Protein AF-A0AAU4SW19-F1 (afdb_monomer)

Structure (mmCIF, N/CA/C/O backbone):
data_AF-A0AAU4SW19-F1
#
_entry.id   AF-A0AAU4SW19-F1
#
loop_
_atom_site.group_PDB
_atom_site.id
_atom_site.type_symbol
_atom_site.label_atom_id
_atom_site.label_alt_id
_atom_site.label_comp_id
_atom_site.label_asym_id
_atom_site.label_entity_id
_atom_site.label_seq_id
_atom_site.pdbx_PDB_ins_code
_atom_site.Cartn_x
_atom_site.Cartn_y
_atom_site.Cartn_z
_atom_site.occupancy
_atom_site.B_iso_or_equiv
_atom_site.auth_seq_id
_atom_site.auth_comp_id
_atom_site.auth_asym_id
_atom_site.auth_atom_id
_atom_site.pdbx_PDB_model_num
ATOM 1 N N . MET A 1 1 ? -26.930 -18.891 24.351 1.00 38.56 1 MET A N 1
ATOM 2 C CA . MET A 1 1 ? -25.604 -18.237 24.392 1.00 38.56 1 MET A CA 1
ATOM 3 C C . MET A 1 1 ? -24.851 -18.688 23.148 1.00 38.56 1 MET A C 1
ATOM 5 O O . MET A 1 1 ? -24.303 -19.780 23.139 1.00 38.56 1 MET A O 1
ATOM 9 N N . SER A 1 2 ? -24.972 -17.951 22.044 1.00 46.50 2 SER A N 1
ATOM 10 C CA . SER A 1 2 ? -24.450 -18.401 20.748 1.00 46.50 2 SER A CA 1
ATOM 11 C C . SER A 1 2 ? -22.937 -18.195 20.702 1.00 46.50 2 SER A C 1
ATOM 13 O O . SER A 1 2 ? -22.468 -17.060 20.695 1.00 46.50 2 SER A O 1
ATOM 15 N N . LEU A 1 3 ? -22.179 -19.293 20.703 1.00 50.66 3 LEU A N 1
ATOM 16 C CA . LEU A 1 3 ? -20.736 -19.299 20.465 1.00 50.66 3 LEU A CA 1
ATOM 17 C C . LEU A 1 3 ? -20.490 -18.928 19.000 1.00 50.66 3 LEU A C 1
ATOM 19 O O . LEU A 1 3 ? -20.506 -19.781 18.117 1.00 50.66 3 LEU A O 1
ATOM 23 N N . HIS A 1 4 ? -20.323 -17.636 18.728 1.00 65.19 4 HIS A N 1
ATOM 24 C CA . HIS A 1 4 ? -19.807 -17.190 17.440 1.00 65.19 4 HIS A CA 1
ATOM 25 C C . HIS A 1 4 ? -18.334 -17.595 17.365 1.00 65.19 4 HIS A C 1
ATOM 27 O O . HIS A 1 4 ? -17.558 -17.275 18.269 1.00 65.19 4 HIS A O 1
ATOM 33 N N . ALA A 1 5 ? -17.959 -18.331 16.317 1.00 76.88 5 ALA A N 1
ATOM 34 C CA . ALA A 1 5 ? -16.559 -18.638 16.060 1.00 76.88 5 ALA A CA 1
ATOM 35 C C . ALA A 1 5 ? -15.754 -17.324 16.019 1.00 76.88 5 ALA A C 1
ATOM 37 O O . ALA A 1 5 ? -16.260 -16.323 15.499 1.00 76.88 5 ALA A O 1
ATOM 38 N N . PRO A 1 6 ? -14.530 -17.292 16.578 1.00 79.31 6 PRO A N 1
ATOM 39 C CA . PRO A 1 6 ? -13.717 -16.086 16.544 1.00 79.31 6 PRO A CA 1
ATOM 40 C C . PRO A 1 6 ? -13.501 -15.657 15.084 1.00 79.31 6 PRO A C 1
ATOM 42 O O . PRO A 1 6 ? -13.286 -16.519 14.225 1.00 79.31 6 PRO A O 1
ATOM 45 N N . PRO A 1 7 ? -13.566 -14.351 14.773 1.00 88.44 7 PRO A N 1
ATOM 46 C CA . PRO A 1 7 ? -13.407 -13.895 13.401 1.00 88.44 7 PRO A CA 1
ATOM 47 C C . PRO A 1 7 ? -12.010 -14.246 12.883 1.00 88.44 7 PRO A C 1
ATOM 49 O O . PRO A 1 7 ? -11.017 -14.138 13.602 1.00 88.44 7 PRO A O 1
ATOM 52 N N . GLY A 1 8 ? -11.921 -14.621 11.607 1.00 92.50 8 GLY A N 1
ATOM 53 C CA . GLY A 1 8 ? -10.629 -14.782 10.945 1.00 92.50 8 GLY A CA 1
ATOM 54 C C . GLY A 1 8 ? -9.857 -13.459 10.888 1.00 92.50 8 GLY A C 1
ATOM 55 O O . GLY A 1 8 ? -10.453 -12.382 10.798 1.00 92.50 8 GLY A O 1
ATOM 56 N N . VAL A 1 9 ? -8.523 -13.535 10.876 1.00 94.00 9 VAL A N 1
ATOM 57 C CA . VAL A 1 9 ? -7.626 -12.361 10.842 1.00 94.00 9 VAL A CA 1
ATOM 58 C C . VAL A 1 9 ? -7.972 -11.403 9.697 1.00 94.00 9 VAL A C 1
ATOM 60 O O . VAL A 1 9 ? -8.045 -10.195 9.909 1.00 94.00 9 VAL A O 1
ATOM 63 N N . GLY A 1 10 ? -8.294 -11.926 8.508 1.00 94.81 10 GLY A N 1
ATOM 64 C CA . GLY A 1 10 ? -8.704 -11.101 7.366 1.00 94.81 10 GLY A CA 1
ATOM 65 C C . GLY A 1 10 ? -9.978 -10.281 7.617 1.00 94.81 10 GLY A C 1
ATOM 66 O O . GLY A 1 10 ? -10.089 -9.156 7.136 1.00 94.81 10 GLY A O 1
ATOM 67 N N . THR A 1 11 ? -10.925 -10.790 8.411 1.00 96.75 11 THR A N 1
ATOM 68 C CA . THR A 1 11 ? -12.120 -10.029 8.817 1.00 96.75 11 THR A CA 1
ATOM 69 C C . THR A 1 11 ? -11.747 -8.883 9.751 1.00 96.75 11 THR A C 1
ATOM 71 O O . THR A 1 11 ? -12.241 -7.770 9.574 1.00 96.75 11 THR A O 1
ATOM 74 N N . VAL A 1 12 ? -10.834 -9.124 10.697 1.00 97.38 12 VAL A N 1
ATOM 75 C CA . VAL A 1 12 ? -10.318 -8.075 11.586 1.00 97.38 12 VAL A CA 1
ATOM 76 C C . VAL A 1 12 ? -9.581 -6.999 10.784 1.00 97.38 12 VAL A C 1
ATOM 78 O O . VAL A 1 12 ? -9.834 -5.816 10.988 1.00 97.38 12 VAL A O 1
ATOM 81 N N . TYR A 1 13 ? -8.730 -7.372 9.827 1.00 98.12 13 TYR A N 1
ATOM 82 C CA . TYR A 1 13 ? -8.001 -6.400 9.003 1.00 98.12 13 TYR A CA 1
ATOM 83 C C . TYR A 1 13 ? -8.934 -5.550 8.139 1.00 98.12 13 TYR A C 1
ATOM 85 O O . TYR A 1 13 ? -8.786 -4.331 8.113 1.00 98.12 13 TYR A O 1
ATOM 93 N N . ARG A 1 14 ? -9.967 -6.139 7.521 1.00 98.31 14 ARG A N 1
ATOM 94 C CA . ARG A 1 14 ? -10.989 -5.353 6.803 1.00 98.31 14 ARG A CA 1
ATOM 95 C C . ARG A 1 14 ? -11.725 -4.377 7.720 1.00 98.31 14 ARG A C 1
ATOM 97 O O . ARG A 1 14 ? -11.957 -3.236 7.330 1.00 98.31 14 ARG A O 1
ATOM 104 N N . ALA A 1 15 ? -12.057 -4.793 8.943 1.00 98.19 15 ALA A N 1
ATOM 105 C CA . ALA A 1 15 ? -12.673 -3.913 9.934 1.00 98.19 15 ALA A CA 1
ATOM 106 C C . ALA A 1 15 ? -11.757 -2.740 10.324 1.00 98.19 15 ALA A C 1
ATOM 108 O O . ALA A 1 15 ? -12.231 -1.608 10.449 1.00 98.19 15 ALA A O 1
ATOM 109 N N . VAL A 1 16 ? -10.451 -2.993 10.472 1.00 98.44 16 VAL A N 1
ATOM 110 C CA . VAL A 1 16 ? -9.436 -1.952 10.684 1.00 98.44 16 VAL A CA 1
ATOM 111 C C . VAL A 1 16 ? -9.440 -0.963 9.523 1.00 98.44 16 VAL A C 1
ATOM 113 O O . VAL A 1 16 ? -9.688 0.216 9.753 1.00 98.44 16 VAL A O 1
ATOM 116 N N . LEU A 1 17 ? -9.245 -1.427 8.287 1.00 98.56 17 LEU A N 1
ATOM 117 C CA . LEU A 1 17 ? -9.181 -0.572 7.093 1.00 98.56 17 LEU A CA 1
ATOM 118 C C . LEU A 1 17 ? -10.449 0.272 6.921 1.00 98.56 17 LEU A C 1
ATOM 120 O O . LEU A 1 17 ? -10.359 1.470 6.669 1.00 98.56 17 LEU A O 1
ATOM 124 N N . ALA A 1 18 ? -11.625 -0.320 7.142 1.00 98.44 18 ALA A N 1
ATOM 125 C CA . ALA A 1 18 ? -12.890 0.405 7.089 1.00 98.44 18 ALA A CA 1
ATOM 126 C C . ALA A 1 18 ? -12.990 1.481 8.188 1.00 98.44 18 ALA A C 1
ATOM 128 O O . ALA A 1 18 ? -13.511 2.565 7.950 1.00 98.44 18 ALA A O 1
ATOM 129 N N . THR A 1 19 ? -12.456 1.213 9.383 1.00 98.25 19 THR A N 1
ATOM 130 C CA . THR A 1 19 ? -12.417 2.205 10.470 1.00 98.25 19 THR A CA 1
ATOM 131 C C . THR A 1 19 ? -11.448 3.346 10.145 1.00 98.25 19 THR A C 1
ATOM 133 O O . THR A 1 19 ? -11.784 4.505 10.382 1.00 98.25 19 THR A O 1
ATOM 136 N N . LEU A 1 20 ? -10.276 3.037 9.575 1.00 98.19 20 LEU A N 1
ATOM 137 C CA . LEU A 1 20 ? -9.285 4.025 9.126 1.00 98.19 20 LEU A CA 1
ATOM 138 C C . LEU A 1 20 ? -9.837 4.914 8.004 1.00 98.19 20 LEU A C 1
ATOM 140 O O . LEU A 1 20 ? -9.588 6.114 8.003 1.00 98.19 20 LEU A O 1
ATOM 144 N N . ALA A 1 21 ? -10.604 4.342 7.073 1.00 97.88 21 ALA A N 1
ATOM 145 C CA . ALA A 1 21 ? -11.238 5.082 5.983 1.00 97.88 21 ALA A CA 1
ATOM 146 C C . ALA A 1 21 ? -12.260 6.123 6.480 1.00 97.88 21 ALA A C 1
ATOM 148 O O . ALA A 1 21 ? -12.479 7.144 5.833 1.00 97.88 21 ALA A O 1
ATOM 149 N N . GLU A 1 22 ? -12.875 5.887 7.638 1.00 97.31 22 GLU A N 1
ATOM 150 C CA . GLU A 1 22 ? -13.856 6.807 8.220 1.00 97.31 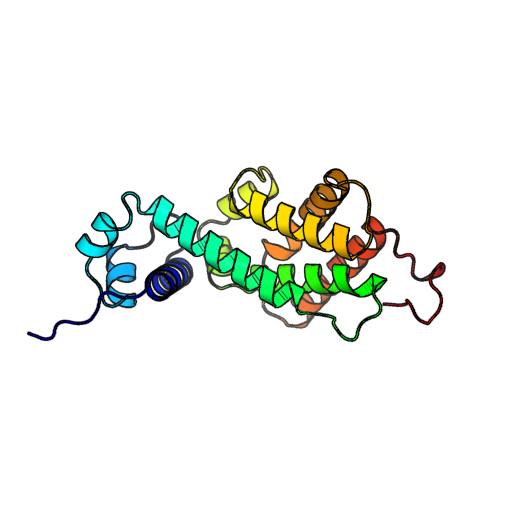22 GLU A CA 1
ATOM 151 C C . GLU A 1 22 ? -13.239 7.805 9.203 1.00 97.31 22 GLU A C 1
ATOM 153 O O . GLU A 1 22 ? -13.595 8.981 9.188 1.00 97.31 22 GLU A O 1
ATOM 158 N N . HIS A 1 23 ? -12.309 7.354 10.048 1.00 95.50 23 HIS A N 1
ATOM 159 C CA . HIS A 1 23 ? -11.807 8.129 11.191 1.00 95.50 23 HIS A CA 1
ATOM 160 C C . HIS A 1 23 ? -10.365 8.627 11.016 1.00 95.50 23 HIS A C 1
ATOM 162 O O . HIS A 1 23 ? -9.861 9.370 11.859 1.00 95.50 23 HIS A O 1
ATOM 168 N N . GLY A 1 24 ? -9.684 8.206 9.950 1.00 94.31 24 GLY A N 1
ATOM 169 C CA . GLY A 1 24 ? -8.264 8.457 9.742 1.00 94.31 24 GLY A CA 1
ATOM 170 C C . GLY A 1 24 ? -7.347 7.559 10.592 1.00 94.31 24 GLY A C 1
ATOM 171 O O . GLY A 1 24 ? -7.800 6.790 11.448 1.00 94.31 24 GLY A O 1
ATOM 172 N N . PRO A 1 25 ? -6.022 7.635 10.368 1.00 93.38 25 PRO A N 1
ATOM 173 C CA . PRO A 1 25 ? -5.082 6.640 10.887 1.00 93.38 25 PRO A CA 1
ATOM 174 C C . PRO A 1 25 ? -4.510 6.900 12.285 1.00 93.38 25 PRO A C 1
ATOM 176 O O . PRO A 1 25 ? -3.980 5.979 12.903 1.00 93.38 25 PRO A O 1
ATOM 179 N N . ARG A 1 26 ? -4.585 8.127 12.819 1.00 91.50 26 ARG A N 1
ATOM 180 C CA . ARG A 1 26 ? -3.857 8.481 14.055 1.00 91.50 26 ARG A CA 1
ATOM 181 C C . ARG A 1 26 ? -4.406 7.819 15.313 1.00 91.50 26 ARG A C 1
ATOM 183 O O . ARG A 1 26 ? -3.633 7.400 16.173 1.00 91.50 26 ARG A O 1
ATOM 190 N N . ARG A 1 27 ? -5.731 7.800 15.467 1.00 88.75 27 ARG A N 1
ATOM 191 C CA . ARG A 1 27 ? -6.417 7.275 16.660 1.00 88.75 27 ARG A CA 1
ATOM 192 C C . ARG A 1 27 ? -7.751 6.620 16.281 1.00 88.75 27 ARG A C 1
ATOM 194 O O . ARG A 1 27 ? -8.795 7.077 16.746 1.00 88.75 27 ARG A O 1
ATOM 201 N N . PRO A 1 28 ? -7.748 5.578 15.430 1.00 90.56 28 PRO A N 1
ATOM 202 C CA . PRO A 1 28 ? -8.982 4.901 15.065 1.00 90.56 28 PRO A CA 1
ATOM 203 C C . PRO A 1 28 ? -9.625 4.255 16.308 1.00 90.56 28 PRO A C 1
ATOM 205 O O . PRO A 1 28 ? -8.925 3.645 17.127 1.00 90.56 28 PRO A O 1
ATOM 208 N N . PRO A 1 29 ? -10.951 4.368 16.479 1.00 94.69 29 PRO A N 1
ATOM 209 C CA . PRO A 1 29 ? -11.632 3.824 17.646 1.00 94.69 29 PRO A CA 1
ATOM 210 C C . PRO A 1 29 ? -11.587 2.286 17.667 1.00 94.69 29 PRO A C 1
ATOM 212 O O . PRO A 1 29 ? -12.281 1.615 16.911 1.00 94.69 29 PRO A O 1
ATOM 215 N N .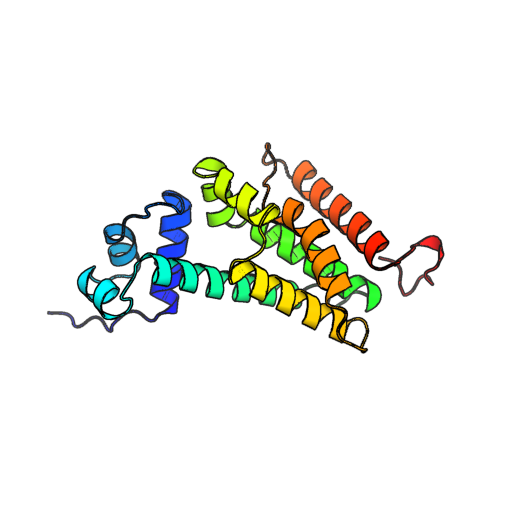 ILE A 1 30 ? -10.833 1.699 18.606 1.00 94.75 30 ILE A N 1
ATOM 216 C CA . ILE A 1 30 ? -10.730 0.230 18.779 1.00 94.75 30 ILE A CA 1
ATOM 217 C C . ILE A 1 30 ? -12.091 -0.420 19.051 1.00 94.75 30 ILE A C 1
ATOM 219 O O . ILE A 1 30 ? -12.346 -1.553 18.649 1.00 94.75 30 ILE A O 1
ATOM 223 N N . ALA A 1 31 ? -12.988 0.312 19.712 1.00 95.50 31 ALA A N 1
ATOM 224 C CA . ALA A 1 31 ? -14.373 -0.096 19.905 1.00 95.50 31 ALA A CA 1
ATOM 225 C C . ALA A 1 31 ? -15.096 -0.375 18.584 1.00 95.50 31 ALA A C 1
ATOM 227 O O . ALA A 1 31 ? -15.815 -1.363 18.471 1.00 95.50 31 ALA A O 1
ATOM 228 N N . GLU A 1 32 ? -14.880 0.496 17.603 1.00 96.75 32 GLU A N 1
ATOM 229 C CA . GLU A 1 32 ? -15.508 0.416 16.294 1.00 96.75 32 GLU A CA 1
ATOM 230 C C . GLU A 1 32 ? -14.910 -0.723 15.469 1.00 96.75 32 GLU A C 1
ATOM 232 O O . GLU A 1 32 ? -15.650 -1.485 14.854 1.00 96.75 32 GLU A O 1
ATOM 237 N N . ILE A 1 33 ? -13.589 -0.921 15.549 1.00 96.88 33 ILE A N 1
ATOM 238 C CA . ILE A 1 33 ? -12.907 -2.070 14.935 1.00 96.88 33 ILE A CA 1
ATOM 239 C C . ILE A 1 33 ? -13.485 -3.381 15.480 1.00 96.88 33 ILE A C 1
ATOM 241 O O . ILE A 1 33 ? -13.849 -4.267 14.707 1.00 96.88 33 ILE A O 1
ATOM 245 N N . ALA A 1 34 ? -13.613 -3.498 16.806 1.00 95.75 34 ALA A N 1
ATOM 246 C CA . ALA A 1 34 ? -14.179 -4.682 17.448 1.00 95.75 34 ALA A CA 1
ATOM 247 C C . ALA A 1 34 ? -15.625 -4.931 16.993 1.00 95.75 34 ALA A C 1
ATOM 249 O O . ALA A 1 34 ? -15.964 -6.046 16.598 1.00 95.75 34 ALA A O 1
ATOM 250 N N . ARG A 1 35 ? -16.449 -3.875 16.963 1.00 96.25 35 ARG A N 1
ATOM 251 C CA . ARG A 1 35 ? -17.838 -3.935 16.497 1.00 96.25 35 ARG A CA 1
ATOM 252 C C . ARG A 1 35 ? -17.930 -4.419 15.046 1.00 96.25 35 ARG A C 1
ATOM 254 O O . ARG A 1 35 ? -18.689 -5.342 14.769 1.00 96.25 35 ARG A O 1
ATOM 261 N N . ARG A 1 36 ? -17.137 -3.847 14.132 1.00 96.94 36 ARG A N 1
ATOM 262 C CA . ARG A 1 36 ? -17.100 -4.226 12.704 1.00 96.94 36 ARG A CA 1
ATOM 263 C C . ARG A 1 36 ? -16.600 -5.645 12.471 1.00 96.94 36 ARG A C 1
ATOM 265 O O . ARG A 1 36 ? -17.078 -6.318 11.566 1.00 96.94 36 ARG A O 1
ATOM 272 N N . ALA A 1 37 ? -15.656 -6.103 13.286 1.00 96.06 37 ALA A N 1
ATOM 273 C CA . ALA A 1 37 ? -15.140 -7.465 13.225 1.00 96.06 37 ALA A CA 1
ATOM 274 C C . ALA A 1 37 ? -16.017 -8.483 13.981 1.00 96.06 37 ALA A C 1
ATOM 276 O O . ALA A 1 37 ? -15.610 -9.637 14.095 1.00 96.06 37 ALA A O 1
ATOM 277 N N . ALA A 1 38 ? -17.180 -8.072 14.508 1.00 95.12 38 ALA A N 1
ATOM 278 C CA . ALA A 1 38 ? -18.067 -8.899 15.330 1.00 95.12 38 ALA A CA 1
ATOM 279 C C . ALA A 1 38 ? -17.340 -9.575 16.512 1.00 95.12 38 ALA A C 1
ATOM 281 O O . ALA A 1 38 ? -17.530 -10.755 16.800 1.00 95.12 38 ALA A O 1
ATOM 282 N N . THR A 1 39 ? -16.476 -8.821 17.196 1.00 95.00 39 THR A N 1
ATOM 283 C CA . THR A 1 39 ? -15.662 -9.301 18.320 1.00 95.00 39 THR A CA 1
ATOM 284 C C . THR A 1 39 ? -15.627 -8.300 19.477 1.00 95.00 39 THR A C 1
ATOM 286 O O . THR A 1 39 ? -16.248 -7.239 19.430 1.00 95.00 39 THR A O 1
ATOM 289 N N . SER A 1 40 ? -14.907 -8.631 20.550 1.00 93.19 40 SER A N 1
ATOM 290 C CA . SER A 1 40 ? -14.720 -7.762 21.714 1.00 93.19 40 SER A CA 1
ATOM 291 C C . SER A 1 40 ? -13.376 -7.029 21.679 1.00 93.19 40 SER A C 1
ATOM 293 O O . SER A 1 40 ? -12.402 -7.485 21.079 1.00 93.19 40 SER A O 1
ATOM 295 N N . ARG A 1 41 ? -13.281 -5.898 22.392 1.00 94.19 41 ARG A N 1
ATOM 296 C CA . ARG A 1 41 ? -11.995 -5.199 22.589 1.00 94.19 41 ARG A CA 1
ATOM 297 C C . ARG A 1 41 ? -10.961 -6.115 23.250 1.00 94.19 41 ARG A C 1
ATOM 299 O O . ARG A 1 41 ? -9.803 -6.115 22.856 1.00 94.19 41 ARG A O 1
ATOM 306 N N . GLN A 1 42 ? -11.397 -6.925 24.217 1.00 91.62 42 GLN A N 1
ATOM 307 C CA . GLN A 1 42 ? -10.539 -7.876 24.924 1.00 91.62 42 GLN A CA 1
ATOM 308 C C . GLN A 1 42 ? -9.964 -8.938 23.982 1.00 91.62 42 GLN A C 1
ATOM 310 O O . GLN A 1 42 ? -8.793 -9.285 24.108 1.00 91.62 42 GLN A O 1
ATOM 315 N N . TYR A 1 43 ? -10.750 -9.419 23.014 1.00 93.50 43 TYR A N 1
ATOM 316 C CA . TYR A 1 43 ? -10.239 -10.305 21.972 1.00 93.50 43 TYR A CA 1
ATOM 317 C C . TYR A 1 43 ? -9.146 -9.614 21.150 1.00 93.50 43 TYR A C 1
ATOM 319 O O . TYR A 1 43 ? -8.086 -10.204 20.952 1.00 93.50 43 TYR A O 1
ATOM 327 N N . LEU A 1 44 ? -9.353 -8.364 20.719 1.00 93.19 44 LEU A N 1
ATOM 328 C CA . LEU A 1 44 ? -8.328 -7.630 19.970 1.00 93.19 44 LEU A CA 1
ATOM 329 C C . LEU A 1 44 ? -7.043 -7.458 20.789 1.00 93.19 44 LEU A C 1
ATOM 331 O O . LEU A 1 44 ? -5.981 -7.829 20.309 1.00 93.19 44 LEU A O 1
ATOM 335 N N . TYR A 1 45 ? -7.132 -6.995 22.037 1.00 92.06 45 TYR A N 1
ATOM 336 C CA . TYR A 1 45 ? -5.953 -6.812 22.896 1.00 92.06 45 TYR A CA 1
ATOM 337 C C . TYR A 1 45 ? -5.221 -8.119 23.221 1.00 92.06 45 TYR A C 1
ATOM 339 O O . TYR A 1 45 ? -4.008 -8.121 23.403 1.00 92.06 45 TYR A O 1
ATOM 347 N N . ARG A 1 46 ? -5.940 -9.247 23.285 1.00 91.25 46 ARG A N 1
ATOM 348 C CA . ARG A 1 46 ? -5.336 -10.563 23.527 1.00 91.25 46 ARG A CA 1
ATOM 349 C C . ARG A 1 46 ? -4.553 -11.083 22.318 1.00 91.25 46 ARG A C 1
ATOM 351 O O . ARG A 1 46 ? -3.563 -11.779 22.506 1.00 91.25 46 ARG A O 1
ATOM 358 N N . ASN A 1 47 ? -5.016 -10.798 21.102 1.00 92.31 47 ASN A N 1
ATOM 359 C CA . ASN A 1 47 ? -4.400 -11.298 19.867 1.00 92.31 47 ASN A CA 1
ATOM 360 C C . ASN A 1 47 ? -3.375 -10.317 19.277 1.00 92.31 47 ASN A C 1
ATOM 362 O O . ASN A 1 47 ? -2.454 -10.739 18.582 1.00 92.31 47 ASN A O 1
ATOM 366 N N . TRP A 1 48 ? -3.516 -9.022 19.569 1.00 93.25 48 TRP A N 1
ATOM 367 C CA . TRP A 1 48 ? -2.584 -7.972 19.175 1.00 93.25 48 TRP A CA 1
ATOM 368 C C . TRP A 1 48 ? -2.214 -7.135 20.403 1.00 93.25 48 TRP A C 1
ATOM 370 O O . TRP A 1 48 ? -3.059 -6.392 20.904 1.00 93.25 48 TRP A O 1
ATOM 380 N N . PRO A 1 49 ? -0.960 -7.220 20.882 1.00 85.50 49 PRO A N 1
ATOM 381 C CA . PRO A 1 49 ? -0.531 -6.527 22.098 1.00 85.50 49 PRO A CA 1
ATOM 382 C C . PRO A 1 49 ? -0.503 -5.000 21.937 1.00 85.50 49 PRO A C 1
ATOM 384 O O . PRO A 1 49 ? -0.544 -4.275 22.927 1.00 85.50 49 PRO A O 1
ATOM 387 N N . ASP A 1 50 ? -0.452 -4.511 20.695 1.00 87.06 50 ASP A N 1
ATOM 388 C CA . ASP A 1 50 ? -0.440 -3.093 20.352 1.00 87.06 50 ASP A CA 1
ATOM 389 C C . ASP A 1 50 ? -1.427 -2.817 19.207 1.00 87.06 50 ASP A C 1
ATOM 391 O O . ASP A 1 50 ? -1.427 -3.493 18.172 1.00 87.06 50 ASP A O 1
ATOM 395 N N . SER A 1 51 ? -2.268 -1.794 19.378 1.00 88.19 51 SER A N 1
ATOM 396 C CA . SER A 1 51 ? -3.191 -1.335 18.341 1.00 88.19 51 SER A CA 1
ATOM 397 C C . SER A 1 51 ? -2.460 -0.805 17.111 1.00 88.19 51 SER A C 1
ATOM 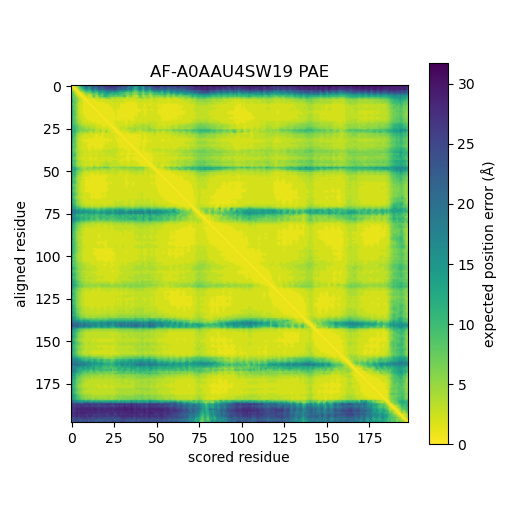399 O O . SER A 1 51 ? -2.949 -0.987 15.996 1.00 88.19 51 SER A O 1
ATOM 401 N N . ARG A 1 52 ? -1.275 -0.204 17.282 1.00 90.50 52 ARG A N 1
ATOM 402 C CA . ARG A 1 52 ? -0.443 0.236 16.155 1.00 90.50 52 ARG A CA 1
ATOM 403 C C . ARG A 1 52 ? 0.056 -0.951 15.349 1.00 90.50 52 ARG A C 1
ATOM 405 O O . ARG A 1 52 ? -0.009 -0.904 14.126 1.00 90.50 52 ARG A O 1
ATOM 412 N N . LEU A 1 53 ? 0.464 -2.033 16.015 1.00 91.50 53 LEU A N 1
ATOM 413 C CA . LEU A 1 53 ? 0.869 -3.266 15.343 1.00 91.50 53 LEU A CA 1
ATOM 414 C C . LEU A 1 53 ? -0.296 -3.895 14.564 1.00 91.50 53 LEU A C 1
ATOM 416 O O . LEU A 1 53 ? -0.104 -4.322 13.429 1.00 91.50 53 LEU A O 1
ATOM 420 N N . LEU A 1 54 ? -1.510 -3.916 15.131 1.00 95.06 54 LEU A N 1
ATOM 421 C CA . LEU A 1 54 ? -2.709 -4.372 14.416 1.00 95.06 54 LEU A CA 1
ATOM 422 C C . LEU A 1 54 ? -2.960 -3.543 13.146 1.00 95.06 54 LEU A C 1
ATOM 424 O O . LEU A 1 54 ? -3.173 -4.108 12.074 1.00 95.06 54 LEU A O 1
ATOM 428 N N . ILE A 1 55 ? -2.910 -2.214 13.260 1.00 95.69 55 ILE A N 1
ATOM 429 C CA . ILE A 1 55 ? -3.101 -1.297 12.128 1.00 95.69 55 ILE A CA 1
ATOM 430 C C . ILE A 1 55 ? -2.028 -1.516 11.067 1.00 95.69 55 ILE A C 1
ATOM 432 O O . ILE A 1 55 ? -2.353 -1.696 9.897 1.00 95.69 55 ILE A O 1
ATOM 436 N N . GLN A 1 56 ? -0.762 -1.564 11.481 1.00 95.12 56 GLN A N 1
ATOM 437 C CA . GLN A 1 56 ? 0.364 -1.819 10.595 1.00 95.12 56 GLN A CA 1
ATOM 438 C C . GLN A 1 56 ? 0.174 -3.133 9.836 1.00 95.12 56 GLN A C 1
ATOM 440 O O . GLN A 1 56 ? 0.299 -3.145 8.617 1.00 95.12 56 GLN A O 1
ATOM 445 N N . LYS A 1 57 ? -0.178 -4.227 10.523 1.00 96.50 57 LYS A N 1
ATOM 446 C CA . LYS A 1 57 ? -0.384 -5.532 9.883 1.00 96.50 57 LYS A CA 1
ATOM 447 C C . LYS A 1 57 ? -1.572 -5.552 8.923 1.00 96.50 57 LYS A C 1
ATOM 449 O O . LYS A 1 57 ? -1.477 -6.183 7.873 1.00 96.50 57 LYS A O 1
ATOM 454 N N . ALA A 1 58 ? -2.648 -4.835 9.242 1.00 97.94 58 ALA A N 1
ATOM 455 C CA . ALA A 1 58 ? -3.776 -4.672 8.331 1.00 97.94 58 ALA A CA 1
ATOM 456 C C . ALA A 1 58 ? -3.376 -3.899 7.061 1.00 97.94 58 ALA A C 1
ATOM 458 O O . ALA A 1 58 ? -3.683 -4.350 5.961 1.00 97.94 58 ALA A O 1
ATOM 459 N N . CYS A 1 59 ? -2.651 -2.783 7.199 1.00 98.00 59 CYS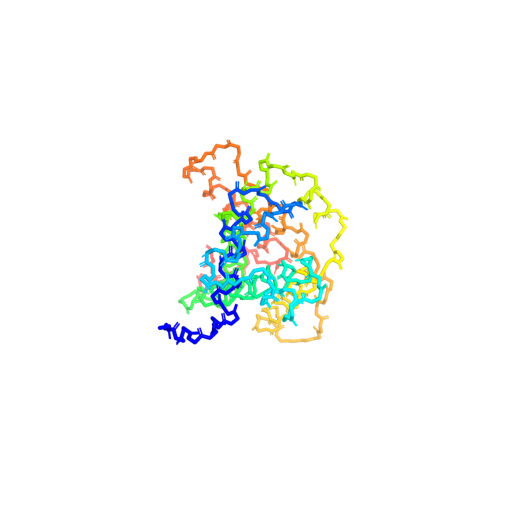 A N 1
ATOM 460 C CA . CYS A 1 59 ? -2.156 -2.001 6.060 1.00 98.00 59 CYS A CA 1
ATOM 461 C C . CYS A 1 59 ? -1.135 -2.778 5.220 1.00 98.00 59 CYS A C 1
ATOM 463 O O . CYS A 1 59 ? -1.180 -2.721 3.999 1.00 98.00 59 CYS A O 1
ATOM 465 N N . GLU A 1 60 ? -0.235 -3.516 5.867 1.00 98.25 60 GLU A N 1
ATOM 466 C CA . GLU A 1 60 ? 0.735 -4.401 5.221 1.00 98.25 60 GLU A CA 1
ATOM 467 C C . GLU A 1 60 ? 0.039 -5.466 4.363 1.00 98.25 60 GLU A C 1
ATOM 469 O O . GLU A 1 60 ? 0.349 -5.607 3.184 1.00 98.25 60 GLU A O 1
ATOM 474 N N . SER A 1 61 ? -0.937 -6.174 4.940 1.00 98.44 61 SER A N 1
ATOM 475 C CA . SER A 1 61 ? -1.711 -7.192 4.224 1.00 98.44 61 SER A CA 1
ATOM 476 C C . SER A 1 61 ? -2.524 -6.609 3.069 1.00 98.44 61 SER A C 1
ATOM 478 O O . SER A 1 61 ? -2.707 -7.283 2.059 1.00 98.44 61 SER A O 1
ATOM 480 N N . GLU A 1 62 ? -3.047 -5.393 3.221 1.00 98.69 62 GLU A N 1
ATOM 481 C CA . GLU A 1 62 ? -3.803 -4.737 2.157 1.00 98.69 62 GLU A CA 1
ATOM 482 C C . GLU A 1 62 ? -2.896 -4.249 1.033 1.00 98.69 62 GLU A C 1
ATOM 484 O O . GLU A 1 62 ? -3.246 -4.400 -0.133 1.00 98.69 62 GLU A O 1
ATOM 489 N N . LEU A 1 63 ? -1.715 -3.719 1.363 1.00 98.62 63 LEU A N 1
ATOM 490 C CA . LEU A 1 63 ? -0.728 -3.335 0.363 1.00 98.62 63 LEU A CA 1
ATOM 491 C C . LEU A 1 63 ? -0.340 -4.537 -0.503 1.00 98.62 63 LEU A C 1
ATOM 493 O O . LEU A 1 63 ? -0.403 -4.421 -1.722 1.00 98.62 63 LEU A O 1
ATOM 497 N N . ASP A 1 64 ? -0.022 -5.688 0.100 1.00 98.50 64 ASP A N 1
ATOM 498 C CA . ASP A 1 64 ? 0.279 -6.914 -0.655 1.00 98.50 64 ASP A CA 1
ATOM 499 C C . ASP A 1 64 ? -0.872 -7.271 -1.604 1.00 98.50 64 ASP A C 1
ATOM 501 O O . ASP A 1 64 ? -0.655 -7.473 -2.795 1.00 98.50 64 ASP A O 1
ATOM 505 N N . ARG A 1 65 ? -2.118 -7.247 -1.109 1.00 98.38 65 ARG A N 1
ATOM 506 C CA . ARG A 1 65 ? -3.310 -7.532 -1.920 1.00 98.38 65 ARG A CA 1
ATOM 507 C C . ARG A 1 65 ? -3.437 -6.582 -3.115 1.00 98.38 65 ARG A C 1
ATOM 509 O O . ARG A 1 65 ? -3.772 -7.023 -4.212 1.00 98.38 65 ARG A O 1
ATOM 516 N N . LEU A 1 66 ? -3.225 -5.280 -2.916 1.00 98.56 66 LEU A N 1
ATOM 517 C CA . LEU A 1 66 ? -3.300 -4.285 -3.992 1.00 98.56 66 LEU A CA 1
ATOM 518 C C . LEU A 1 66 ? -2.175 -4.479 -5.018 1.00 98.56 66 LEU A C 1
ATOM 520 O O . LEU A 1 66 ? -2.421 -4.377 -6.220 1.00 98.56 66 LEU A O 1
ATOM 524 N N . LEU A 1 67 ? -0.964 -4.787 -4.555 1.00 98.31 67 LEU A N 1
ATOM 525 C CA . LEU A 1 67 ? 0.192 -5.048 -5.410 1.00 98.31 67 LEU A CA 1
ATOM 526 C C . LEU A 1 67 ? 0.046 -6.357 -6.204 1.00 98.31 67 LEU A C 1
ATOM 528 O O . LEU A 1 67 ? 0.422 -6.393 -7.376 1.00 98.31 67 LEU A O 1
ATOM 532 N N . ASP A 1 68 ? -0.569 -7.391 -5.629 1.00 97.62 68 ASP A N 1
ATOM 533 C CA . ASP A 1 68 ? -0.913 -8.635 -6.329 1.00 97.62 68 ASP A CA 1
ATOM 534 C C . ASP A 1 68 ? -1.932 -8.382 -7.448 1.00 97.62 68 ASP A C 1
ATOM 536 O O . ASP A 1 68 ? -1.738 -8.808 -8.589 1.00 97.62 68 ASP A O 1
ATOM 540 N N . VAL A 1 69 ? -3.000 -7.627 -7.155 1.00 97.44 69 VAL A N 1
ATOM 541 C CA . VAL A 1 69 ? -3.993 -7.221 -8.168 1.00 97.44 69 VAL A CA 1
ATOM 542 C C . VAL A 1 69 ? -3.319 -6.436 -9.295 1.00 97.44 69 VAL A C 1
ATOM 544 O O . VAL A 1 69 ? -3.579 -6.690 -10.473 1.00 97.44 69 VAL A O 1
ATOM 547 N N . ALA A 1 70 ? -2.411 -5.522 -8.953 1.00 97.38 70 ALA A N 1
ATOM 548 C CA . ALA A 1 70 ? -1.649 -4.771 -9.939 1.00 97.38 70 ALA A CA 1
ATOM 549 C C . ALA A 1 70 ? -0.713 -5.644 -10.774 1.00 97.38 70 ALA A C 1
ATOM 551 O O . ALA A 1 70 ? -0.675 -5.471 -11.990 1.00 97.38 70 ALA A O 1
ATOM 552 N N . GLY A 1 71 ? -0.030 -6.617 -10.169 1.00 94.69 71 GLY A N 1
ATOM 553 C CA . GLY A 1 71 ? 0.844 -7.561 -10.867 1.00 94.69 71 GLY A CA 1
ATOM 554 C C . GLY A 1 71 ? 0.120 -8.395 -11.930 1.00 94.69 71 GLY A C 1
ATOM 555 O O . GLY A 1 71 ? 0.697 -8.706 -12.971 1.00 94.69 71 GLY A O 1
ATOM 556 N N . CYS A 1 72 ? -1.168 -8.681 -11.737 1.00 91.88 72 CYS A N 1
ATOM 557 C CA . CYS A 1 72 ? -1.996 -9.384 -12.722 1.00 91.88 72 CYS A CA 1
ATOM 558 C C . CYS A 1 72 ? -2.386 -8.527 -13.947 1.00 91.88 72 CYS A C 1
ATOM 560 O O . CYS A 1 72 ? -2.948 -9.047 -14.913 1.00 91.88 72 CYS A O 1
ATOM 562 N N . THR A 1 73 ? -2.102 -7.220 -13.939 1.00 88.75 73 THR A N 1
ATOM 563 C CA . THR A 1 73 ? -2.428 -6.309 -15.048 1.00 88.75 73 THR A CA 1
ATOM 564 C C . THR A 1 73 ? -1.456 -6.469 -16.223 1.00 88.75 73 THR A C 1
ATOM 566 O O . THR A 1 73 ? -0.275 -6.759 -16.050 1.00 88.75 73 THR A O 1
ATOM 569 N N . GLY A 1 74 ? -1.947 -6.238 -17.447 1.00 75.31 74 GLY A N 1
ATOM 570 C CA . GLY A 1 74 ? -1.098 -6.143 -18.639 1.00 75.31 74 GLY A CA 1
ATOM 571 C C . GLY A 1 74 ? -0.731 -7.480 -19.287 1.00 75.31 74 GLY A C 1
ATOM 572 O O . GLY A 1 74 ? 0.170 -7.512 -20.119 1.00 75.31 74 GLY A O 1
ATOM 573 N N . GLY A 1 75 ? -1.426 -8.578 -18.967 1.00 76.62 75 GLY A N 1
ATOM 574 C CA . GLY A 1 75 ? -1.150 -9.905 -19.544 1.00 76.62 75 GLY A CA 1
ATOM 575 C C . GLY A 1 75 ? -1.163 -9.959 -21.081 1.00 76.62 75 GLY A C 1
ATOM 576 O O . GLY A 1 75 ? -0.424 -10.743 -21.674 1.00 76.62 75 GLY A O 1
ATOM 577 N N . THR A 1 76 ? -1.934 -9.084 -21.735 1.00 79.50 76 THR A N 1
ATOM 578 C CA . THR A 1 76 ? -2.003 -8.953 -23.202 1.00 79.50 76 THR A CA 1
ATOM 579 C C . THR A 1 76 ? -0.994 -7.961 -23.789 1.00 79.50 76 THR A C 1
ATOM 581 O O . THR A 1 76 ? -0.809 -7.937 -25.003 1.00 79.50 76 THR A O 1
ATOM 584 N N . LEU A 1 77 ? -0.329 -7.150 -22.960 1.00 82.00 77 LEU A N 1
ATOM 585 C CA . LEU A 1 77 ? 0.643 -6.160 -23.421 1.00 82.00 77 LEU A CA 1
ATOM 586 C C . LEU A 1 77 ? 1.980 -6.828 -23.789 1.00 82.00 77 LEU A C 1
ATOM 588 O O . LEU A 1 77 ? 2.348 -7.850 -23.189 1.00 82.00 77 LEU A O 1
ATOM 592 N N . PRO A 1 78 ? 2.756 -6.238 -24.717 1.00 81.50 78 PRO A N 1
ATOM 593 C CA . PRO A 1 78 ? 4.143 -6.629 -24.948 1.00 81.50 78 PRO A CA 1
ATOM 594 C C . PRO A 1 78 ? 4.962 -6.559 -23.654 1.00 81.50 78 PRO A C 1
ATOM 596 O O . PRO A 1 78 ? 4.757 -5.658 -22.842 1.00 81.50 78 PRO A O 1
ATOM 599 N N . GLN A 1 79 ? 5.923 -7.474 -23.473 1.00 81.06 79 GLN A N 1
ATOM 600 C CA . GLN A 1 79 ? 6.749 -7.566 -22.257 1.00 81.06 79 GLN A CA 1
ATOM 601 C C . GLN A 1 79 ? 7.325 -6.214 -21.778 1.00 81.06 79 GLN A C 1
ATOM 603 O O . GLN A 1 79 ? 7.207 -5.944 -20.581 1.00 81.06 79 GLN A O 1
ATOM 608 N N . PRO A 1 80 ? 7.855 -5.327 -22.652 1.00 81.69 80 PRO A N 1
ATOM 609 C CA . PRO A 1 80 ? 8.393 -4.037 -22.215 1.00 81.69 80 PRO A CA 1
ATOM 610 C C . PRO A 1 80 ? 7.358 -3.115 -21.555 1.00 81.69 80 PRO A C 1
ATOM 612 O O . PRO A 1 80 ? 7.715 -2.330 -20.685 1.00 81.69 80 PRO A O 1
ATOM 615 N N . CYS A 1 81 ? 6.085 -3.250 -21.934 1.00 85.44 81 CYS A N 1
ATOM 616 C CA . CYS A 1 81 ? 4.971 -2.413 -21.489 1.00 85.44 81 CYS A CA 1
ATOM 617 C C . CYS A 1 81 ? 4.298 -2.918 -20.208 1.00 85.44 81 CYS A C 1
ATOM 619 O O . CYS A 1 81 ? 3.542 -2.179 -19.576 1.00 85.44 81 CYS A O 1
ATOM 621 N N . ARG A 1 82 ? 4.539 -4.179 -19.822 1.00 90.75 82 ARG A N 1
ATOM 622 C CA . ARG A 1 82 ? 3.844 -4.813 -18.691 1.00 90.75 82 ARG A CA 1
ATOM 623 C C . ARG A 1 82 ? 4.182 -4.140 -17.370 1.00 90.75 82 ARG A C 1
ATOM 625 O O . ARG A 1 82 ? 3.272 -3.728 -16.662 1.00 90.75 82 ARG A O 1
ATOM 632 N N . LEU A 1 83 ? 5.472 -3.980 -17.073 1.00 93.75 83 LEU A N 1
ATOM 633 C CA . LEU A 1 83 ? 5.921 -3.399 -15.808 1.00 93.75 83 LEU A CA 1
ATOM 634 C C . LEU A 1 83 ? 5.421 -1.951 -15.616 1.00 93.75 83 LEU A C 1
ATOM 636 O O . LEU A 1 83 ? 4.810 -1.690 -14.579 1.00 93.75 83 LEU A O 1
ATOM 640 N N . PRO A 1 84 ? 5.561 -1.022 -16.589 1.00 94.75 84 PRO A N 1
ATOM 641 C CA . PRO A 1 84 ? 4.946 0.303 -16.484 1.00 94.75 84 PRO A CA 1
ATOM 642 C C . PRO A 1 84 ? 3.438 0.253 -16.211 1.00 94.75 84 PRO A C 1
ATOM 644 O O . PRO A 1 84 ? 2.953 0.955 -15.327 1.00 94.75 84 PRO A O 1
ATOM 647 N N . ALA A 1 85 ? 2.695 -0.599 -16.926 1.00 94.88 85 ALA A N 1
ATOM 648 C CA . ALA A 1 85 ? 1.250 -0.724 -16.748 1.00 94.88 85 ALA A CA 1
ATOM 649 C C . ALA A 1 85 ? 0.871 -1.245 -15.350 1.00 94.88 85 ALA A C 1
ATOM 651 O O . ALA A 1 85 ? -0.073 -0.737 -14.743 1.00 94.88 85 ALA A O 1
ATOM 652 N N . GLN A 1 86 ? 1.621 -2.214 -14.819 1.00 97.25 86 GLN A N 1
ATOM 653 C CA . GLN A 1 86 ? 1.443 -2.735 -13.461 1.00 97.25 86 GLN A CA 1
ATOM 654 C C . GLN A 1 86 ? 1.719 -1.650 -12.410 1.00 97.25 86 GLN A C 1
ATOM 656 O O . GLN A 1 86 ? 0.915 -1.466 -11.499 1.00 97.25 86 GLN A O 1
ATOM 661 N N . ILE A 1 87 ? 2.808 -0.885 -12.553 1.00 97.94 87 ILE A N 1
ATOM 662 C CA . ILE A 1 87 ? 3.161 0.207 -11.627 1.00 97.94 87 ILE A CA 1
ATOM 663 C C . ILE A 1 87 ? 2.093 1.309 -11.646 1.00 97.94 87 ILE A C 1
ATOM 665 O O . ILE A 1 87 ? 1.660 1.764 -10.587 1.00 97.94 87 ILE A O 1
ATOM 669 N N . VAL A 1 88 ? 1.618 1.709 -12.829 1.00 97.38 88 VAL A N 1
ATOM 670 C CA . VAL A 1 88 ? 0.533 2.698 -12.968 1.00 97.38 88 VAL A CA 1
ATOM 671 C C . VAL A 1 88 ? -0.751 2.194 -12.314 1.00 97.38 88 VAL A C 1
ATOM 673 O O . VAL A 1 88 ? -1.414 2.945 -11.600 1.00 97.38 88 VAL A O 1
ATOM 676 N N . HIS A 1 89 ? -1.090 0.916 -12.502 1.00 97.69 89 HIS A N 1
ATOM 677 C CA . HIS A 1 89 ? -2.261 0.329 -11.861 1.00 97.69 89 HIS A CA 1
ATOM 678 C C . HIS A 1 89 ? -2.127 0.295 -10.333 1.00 97.69 89 HIS A C 1
ATOM 680 O O . HIS A 1 89 ? -3.065 0.679 -9.638 1.00 97.69 89 HIS A O 1
ATOM 686 N N . ALA A 1 90 ? -0.961 -0.086 -9.802 1.00 98.31 90 ALA A N 1
ATOM 687 C CA . ALA A 1 90 ? -0.684 -0.053 -8.366 1.00 98.31 90 ALA A CA 1
ATOM 688 C C . ALA A 1 90 ? -0.829 1.365 -7.793 1.00 98.31 90 ALA A C 1
ATOM 690 O O . ALA A 1 90 ? -1.485 1.556 -6.768 1.00 98.31 90 ALA A O 1
ATOM 691 N N . ALA A 1 91 ? -0.271 2.369 -8.478 1.00 98.00 91 ALA A N 1
ATOM 692 C CA . ALA A 1 91 ? -0.393 3.767 -8.078 1.00 98.00 91 ALA A CA 1
ATOM 693 C C . ALA A 1 91 ? -1.855 4.227 -8.058 1.00 98.00 91 ALA A C 1
ATOM 695 O O . ALA A 1 91 ? -2.287 4.846 -7.088 1.00 98.00 91 ALA A O 1
ATOM 696 N N . ARG A 1 92 ? -2.641 3.875 -9.084 1.00 96.75 92 ARG A N 1
ATOM 697 C CA . ARG A 1 92 ? -4.077 4.173 -9.135 1.00 96.75 92 ARG A CA 1
ATOM 698 C C . ARG A 1 92 ? -4.829 3.526 -7.974 1.00 96.75 92 ARG A C 1
ATOM 700 O O . ARG A 1 92 ? -5.554 4.224 -7.272 1.00 96.75 92 ARG A O 1
ATOM 707 N N . LEU A 1 93 ? -4.624 2.228 -7.744 1.00 97.56 93 LEU A N 1
ATOM 708 C CA . LEU A 1 93 ? -5.266 1.491 -6.653 1.00 97.56 93 LEU A CA 1
ATOM 709 C C . LEU A 1 93 ? -4.971 2.120 -5.289 1.00 97.56 93 LEU A C 1
ATOM 711 O O . LEU A 1 93 ? -5.886 2.308 -4.493 1.00 97.56 93 LEU A O 1
ATOM 715 N N . LEU A 1 94 ? -3.709 2.469 -5.026 1.00 97.62 94 LEU A N 1
ATOM 716 C CA . LEU A 1 94 ? -3.307 3.115 -3.776 1.00 97.62 94 LEU A CA 1
ATOM 717 C C . LEU A 1 94 ? -3.905 4.514 -3.633 1.00 97.62 94 LEU A C 1
ATOM 719 O O . LEU A 1 94 ? -4.412 4.844 -2.561 1.00 97.62 94 LEU A O 1
ATOM 723 N N . ARG A 1 95 ? -3.894 5.309 -4.706 1.00 96.12 95 ARG A N 1
ATOM 724 C CA . ARG A 1 95 ? -4.441 6.670 -4.723 1.00 96.12 95 ARG A CA 1
ATOM 725 C C . ARG A 1 95 ? -5.945 6.680 -4.477 1.00 96.12 95 ARG A C 1
ATOM 727 O O . ARG A 1 95 ? -6.452 7.541 -3.765 1.00 96.12 95 ARG A O 1
ATOM 734 N N . GLU A 1 96 ? -6.666 5.727 -5.056 1.00 94.75 96 GLU A N 1
ATOM 735 C CA . GLU A 1 96 ? -8.122 5.594 -4.931 1.00 94.75 96 GLU A CA 1
ATOM 736 C C . GLU A 1 96 ? -8.544 4.848 -3.657 1.00 94.75 96 GLU A C 1
ATOM 738 O O . GLU A 1 96 ? -9.724 4.840 -3.301 1.00 94.75 96 GLU A O 1
ATOM 743 N N . HIS A 1 97 ? -7.597 4.253 -2.927 1.00 97.19 97 HIS A N 1
ATOM 744 C CA . HIS A 1 97 ? -7.909 3.491 -1.729 1.00 97.19 97 HIS A CA 1
ATOM 745 C C . HIS A 1 97 ? -8.530 4.389 -0.635 1.00 97.19 97 HIS A C 1
ATOM 747 O O . HIS A 1 97 ? -7.953 5.428 -0.288 1.00 97.19 97 HIS A O 1
ATOM 753 N N . PRO A 1 98 ? -9.656 3.988 -0.006 1.00 96.81 98 PRO A N 1
ATOM 754 C CA . PRO A 1 98 ? -10.355 4.816 0.981 1.00 96.81 98 PRO A CA 1
ATOM 755 C C . PRO A 1 98 ? -9.490 5.272 2.164 1.00 96.81 98 PRO A C 1
ATOM 757 O O . PRO A 1 98 ? -9.661 6.381 2.663 1.00 96.81 98 PRO A O 1
ATOM 760 N N . VAL A 1 99 ? -8.526 4.453 2.601 1.00 97.31 99 VAL A N 1
ATOM 761 C CA . VAL A 1 99 ? -7.595 4.831 3.683 1.00 97.31 99 VAL A CA 1
ATOM 762 C C . VAL A 1 99 ? -6.626 5.925 3.239 1.00 97.31 99 VAL A C 1
ATOM 764 O O . VAL A 1 99 ? -6.337 6.825 4.025 1.00 97.31 99 VAL A O 1
ATOM 767 N N . THR A 1 100 ? -6.151 5.893 1.993 1.00 96.81 100 THR A N 1
ATOM 768 C CA . THR A 1 100 ? -5.279 6.941 1.441 1.00 96.81 100 THR A CA 1
ATOM 769 C C . THR A 1 100 ? -6.041 8.257 1.359 1.00 96.81 100 THR A C 1
ATOM 771 O O . THR A 1 100 ? -5.565 9.276 1.850 1.00 96.81 100 THR A O 1
ATOM 774 N N . GLN A 1 101 ? -7.275 8.217 0.851 1.00 95.25 101 GLN A N 1
ATOM 775 C CA . GLN A 1 101 ? -8.168 9.376 0.765 1.00 95.25 101 GLN A CA 1
ATOM 776 C C . GLN A 1 101 ? -8.494 9.966 2.144 1.00 95.25 101 GLN A C 1
ATOM 778 O O . GLN A 1 101 ? -8.423 11.178 2.352 1.00 95.25 101 GLN A O 1
ATOM 783 N N . ALA A 1 102 ? -8.812 9.112 3.120 1.00 95.81 102 ALA A N 1
ATOM 784 C CA . ALA A 1 102 ? -9.039 9.539 4.495 1.00 95.81 102 ALA A CA 1
ATOM 785 C C . ALA A 1 102 ? -7.780 10.167 5.100 1.00 95.81 102 ALA A C 1
ATOM 787 O O . ALA A 1 102 ? -7.853 11.240 5.689 1.00 95.81 102 ALA A O 1
ATOM 788 N N . THR A 1 103 ? -6.616 9.548 4.892 1.00 96.06 103 THR A N 1
ATOM 789 C CA . THR A 1 103 ? -5.333 10.060 5.387 1.00 96.06 103 THR A CA 1
ATOM 790 C C . THR A 1 103 ? -4.995 11.411 4.764 1.00 96.06 103 THR A C 1
ATOM 792 O O . THR A 1 103 ? -4.618 12.320 5.495 1.00 96.06 103 THR A O 1
ATOM 795 N N . ALA A 1 104 ? -5.207 11.594 3.460 1.00 94.69 104 ALA A N 1
ATOM 796 C CA . ALA A 1 104 ? -4.998 12.878 2.790 1.00 94.69 104 ALA A CA 1
ATOM 797 C C . ALA A 1 104 ? -5.867 13.992 3.387 1.00 94.69 104 ALA A C 1
ATOM 799 O O . ALA A 1 104 ? -5.408 15.118 3.555 1.00 94.69 104 ALA A O 1
ATOM 800 N N . ARG A 1 105 ? -7.106 13.666 3.768 1.00 93.44 105 ARG A N 1
ATOM 801 C CA . ARG A 1 105 ? -8.036 14.614 4.391 1.00 93.44 105 ARG A CA 1
ATOM 802 C C . ARG A 1 105 ? -7.717 14.913 5.854 1.00 93.44 105 ARG A C 1
ATOM 804 O O . ARG A 1 105 ? -7.861 16.053 6.281 1.00 93.44 105 ARG A O 1
ATOM 811 N N . THR A 1 106 ? -7.355 13.904 6.647 1.00 95.69 106 THR A N 1
ATOM 812 C CA . THR A 1 106 ? -7.280 14.034 8.115 1.00 95.69 106 THR A CA 1
ATOM 813 C C . THR A 1 106 ? -5.860 14.130 8.659 1.00 95.69 106 THR A C 1
ATOM 815 O O . THR A 1 106 ? -5.660 14.510 9.811 1.00 95.69 106 THR A O 1
ATOM 818 N N . SER A 1 107 ? -4.864 13.666 7.911 1.00 95.56 107 SER A N 1
ATOM 819 C CA . SER A 1 107 ? -3.465 13.557 8.345 1.00 95.56 107 SER A CA 1
ATOM 820 C C . SER A 1 107 ? -2.505 13.617 7.143 1.00 95.56 107 SER A C 1
ATOM 822 O O . SER A 1 107 ? -1.728 12.680 6.941 1.00 95.56 107 SER A O 1
ATOM 824 N N . PRO A 1 108 ? -2.562 14.688 6.322 1.00 95.12 108 PRO A N 1
ATOM 825 C CA . PRO A 1 108 ? -1.755 14.810 5.102 1.00 95.12 108 PRO A CA 1
ATOM 826 C C . PRO A 1 108 ? -0.247 14.775 5.376 1.00 95.12 108 PRO A C 1
ATOM 828 O O . PRO A 1 108 ? 0.530 14.345 4.527 1.00 95.12 108 PRO A O 1
ATOM 831 N N . ASP A 1 109 ? 0.167 15.170 6.578 1.00 95.44 109 ASP A N 1
ATOM 832 C CA . ASP A 1 109 ? 1.557 15.123 7.015 1.00 95.44 109 ASP A CA 1
ATOM 833 C C . ASP A 1 109 ? 2.127 13.693 7.021 1.00 95.44 109 ASP A C 1
ATOM 835 O O . ASP A 1 109 ? 3.294 13.508 6.700 1.00 95.44 109 ASP A O 1
ATOM 839 N N . LEU A 1 110 ? 1.300 12.666 7.264 1.00 94.56 110 LEU A N 1
ATOM 840 C CA . LEU A 1 110 ? 1.738 11.267 7.183 1.00 94.56 110 LEU A CA 1
ATOM 841 C C . LEU A 1 110 ? 2.087 10.847 5.751 1.00 94.56 110 LEU A C 1
ATOM 843 O O . LEU A 1 110 ? 3.007 10.056 5.555 1.00 94.56 110 LEU A O 1
ATOM 847 N N . LEU A 1 111 ? 1.366 11.370 4.755 1.00 95.06 111 LEU A N 1
ATOM 848 C CA . LEU A 1 111 ? 1.670 11.120 3.344 1.00 95.06 111 LEU A CA 1
ATOM 849 C C . LEU A 1 111 ? 2.934 11.868 2.933 1.00 95.06 111 LEU A C 1
ATOM 851 O O . LEU A 1 111 ? 3.767 11.306 2.230 1.00 95.06 111 LEU A O 1
ATOM 855 N N . LEU A 1 112 ? 3.108 13.101 3.419 1.00 95.44 112 LEU A N 1
ATOM 856 C CA . LEU A 1 112 ? 4.342 13.851 3.211 1.00 95.44 112 LEU A CA 1
ATOM 857 C C . LEU A 1 112 ? 5.545 13.088 3.780 1.00 95.44 112 LEU A C 1
ATOM 859 O O . LEU A 1 112 ? 6.503 12.863 3.049 1.00 95.44 112 LEU A O 1
ATOM 863 N N . THR A 1 113 ? 5.465 12.608 5.025 1.00 95.56 113 THR A N 1
ATOM 864 C CA . THR A 1 113 ? 6.516 11.775 5.629 1.00 95.56 113 THR A CA 1
ATOM 865 C C . THR A 1 113 ? 6.760 10.498 4.830 1.00 95.56 113 THR A C 1
ATOM 867 O O . THR A 1 113 ? 7.910 10.129 4.622 1.00 95.56 113 THR A O 1
ATOM 870 N N . ALA A 1 114 ? 5.716 9.831 4.330 1.00 93.88 114 ALA A N 1
ATOM 871 C CA . ALA A 1 114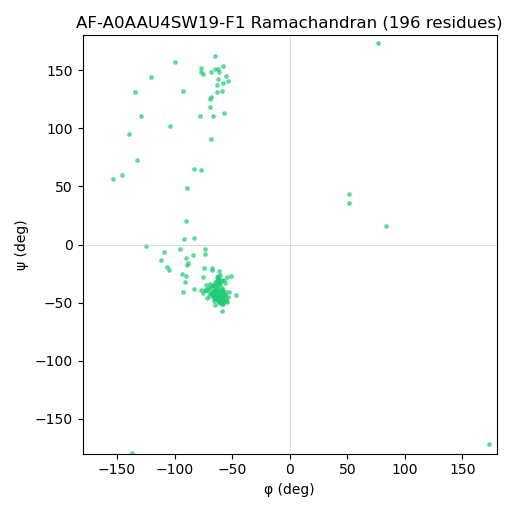 ? 5.885 8.643 3.492 1.00 93.88 114 ALA A CA 1
ATOM 872 C C . ALA A 1 114 ? 6.656 8.936 2.187 1.00 93.88 114 ALA A C 1
ATOM 874 O O . ALA A 1 114 ? 7.414 8.091 1.714 1.00 93.88 114 ALA A O 1
ATOM 875 N N . LEU A 1 115 ? 6.504 10.140 1.625 1.00 95.12 115 LEU A N 1
ATOM 876 C CA . LEU A 1 115 ? 7.235 10.578 0.434 1.00 95.12 115 LEU A CA 1
ATOM 877 C C . LEU A 1 115 ? 8.684 10.982 0.738 1.00 95.12 115 LEU A C 1
ATOM 879 O O . LEU A 1 115 ? 9.572 10.698 -0.064 1.00 95.12 115 LEU A O 1
ATOM 883 N N . THR A 1 116 ? 8.929 11.657 1.863 1.00 95.06 116 THR A N 1
ATOM 884 C CA . THR A 1 116 ? 10.251 12.219 2.191 1.00 95.06 116 THR A CA 1
ATOM 885 C C . THR A 1 116 ? 11.145 11.256 2.968 1.00 95.06 116 THR A C 1
ATOM 887 O O . THR A 1 116 ? 12.366 11.341 2.866 1.00 95.06 116 THR A O 1
ATOM 890 N N . GLU A 1 117 ? 10.559 10.329 3.725 1.00 94.88 117 GLU A N 1
ATOM 891 C CA . GLU A 1 117 ? 11.255 9.394 4.614 1.00 94.88 117 GLU A CA 1
ATOM 892 C C . GLU A 1 117 ? 10.739 7.955 4.405 1.00 94.88 117 GLU A C 1
ATOM 894 O O . GLU A 1 117 ? 10.029 7.402 5.254 1.00 94.88 117 GLU A O 1
ATOM 899 N N . PRO A 1 118 ? 11.085 7.298 3.279 1.00 90.94 118 PRO A N 1
ATOM 900 C CA . PRO A 1 118 ? 10.531 5.999 2.909 1.00 90.94 118 PRO A CA 1
ATOM 901 C C . PRO A 1 118 ? 11.156 4.828 3.699 1.00 90.94 118 PRO A C 1
ATOM 903 O O . PRO A 1 118 ? 11.805 3.947 3.141 1.00 90.94 118 PRO A O 1
ATOM 906 N N . THR A 1 119 ? 10.956 4.801 5.020 1.00 94.81 119 THR A N 1
ATOM 907 C CA . THR A 1 119 ? 11.619 3.867 5.959 1.00 94.81 119 THR A CA 1
ATOM 908 C C . THR A 1 119 ? 10.687 2.828 6.593 1.00 94.81 119 THR A C 1
ATOM 910 O O . THR A 1 119 ? 11.146 1.854 7.182 1.00 94.81 119 THR A O 1
ATOM 913 N N . THR A 1 120 ? 9.368 3.011 6.479 1.00 95.50 120 THR A N 1
ATOM 914 C CA . THR A 1 120 ? 8.365 2.055 6.986 1.00 95.50 120 THR A CA 1
ATOM 915 C C . THR A 1 120 ? 8.383 0.690 6.281 1.00 95.50 120 THR A C 1
ATOM 917 O O . THR A 1 120 ? 8.840 0.552 5.146 1.00 95.50 120 THR A O 1
ATOM 920 N N . THR A 1 121 ? 7.773 -0.316 6.915 1.00 96.88 121 THR A N 1
ATOM 921 C CA . THR A 1 121 ? 7.597 -1.661 6.341 1.00 96.88 121 THR A CA 1
ATOM 922 C C . THR A 1 121 ? 6.740 -1.677 5.073 1.00 96.88 121 THR A C 1
ATOM 924 O O . THR A 1 121 ? 6.936 -2.546 4.223 1.00 96.88 121 THR A O 1
ATOM 927 N N . LEU A 1 122 ? 5.827 -0.713 4.905 1.00 97.19 122 LEU A N 1
ATOM 928 C CA . LEU A 1 122 ? 5.071 -0.541 3.661 1.00 97.19 122 LEU A CA 1
ATOM 929 C C . LEU A 1 122 ? 6.006 -0.162 2.505 1.00 97.19 122 LEU A C 1
ATOM 931 O O . LEU A 1 122 ? 5.880 -0.708 1.412 1.00 97.19 122 LEU A O 1
ATOM 935 N N . HIS A 1 123 ? 6.994 0.702 2.758 1.00 97.44 123 HIS A N 1
ATOM 936 C CA . HIS A 1 123 ? 7.999 1.060 1.756 1.00 97.44 123 HIS A CA 1
ATOM 937 C C . HIS A 1 123 ? 8.874 -0.136 1.396 1.00 97.44 123 HIS A C 1
ATOM 939 O O . HIS A 1 123 ? 9.089 -0.395 0.216 1.00 97.44 123 HIS A O 1
ATOM 945 N N . THR A 1 124 ? 9.322 -0.911 2.389 1.00 97.44 124 THR A N 1
ATOM 946 C CA . THR A 1 124 ? 10.092 -2.140 2.145 1.00 97.44 124 THR A CA 1
ATOM 947 C C . THR A 1 124 ? 9.331 -3.116 1.247 1.00 97.44 124 THR A C 1
ATOM 949 O O . THR A 1 124 ? 9.911 -3.655 0.310 1.00 97.44 124 THR A O 1
ATOM 952 N N . ARG A 1 125 ? 8.029 -3.313 1.487 1.00 98.19 125 ARG A N 1
ATOM 953 C CA . ARG A 1 125 ? 7.173 -4.186 0.665 1.00 98.19 125 ARG A CA 1
ATOM 954 C C . ARG A 1 125 ? 6.994 -3.657 -0.755 1.00 98.19 125 ARG A C 1
ATOM 956 O O . ARG A 1 125 ? 7.173 -4.411 -1.706 1.00 98.19 125 ARG A O 1
ATOM 963 N N . ALA A 1 126 ? 6.709 -2.363 -0.907 1.00 97.94 126 ALA A N 1
ATOM 964 C CA . ALA A 1 126 ? 6.583 -1.735 -2.221 1.00 97.94 126 ALA A CA 1
ATOM 965 C C . ALA A 1 126 ? 7.891 -1.824 -3.031 1.00 97.94 126 ALA A C 1
ATOM 967 O O . ALA A 1 126 ? 7.864 -2.159 -4.213 1.00 97.94 126 ALA A O 1
ATOM 968 N N . LEU A 1 127 ? 9.040 -1.582 -2.392 1.00 97.19 127 LEU A N 1
ATOM 969 C CA . LEU A 1 127 ? 10.358 -1.724 -3.016 1.00 97.19 127 LEU A CA 1
ATOM 970 C C . LEU A 1 127 ? 10.643 -3.174 -3.416 1.00 97.19 127 LEU A C 1
ATOM 972 O O . LEU A 1 127 ? 11.089 -3.406 -4.535 1.00 97.19 127 LEU A O 1
ATOM 976 N N . HIS A 1 128 ? 10.328 -4.142 -2.553 1.00 96.44 128 HIS A N 1
ATOM 977 C CA . HIS A 1 128 ? 10.482 -5.561 -2.872 1.00 96.44 128 HIS A CA 1
ATOM 978 C C . HIS A 1 128 ? 9.634 -5.962 -4.086 1.00 96.44 128 HIS A C 1
ATOM 980 O O . HIS A 1 128 ? 10.118 -6.647 -4.985 1.00 96.44 128 HIS A O 1
ATOM 986 N N . TRP A 1 129 ? 8.382 -5.500 -4.153 1.00 97.56 129 TRP A N 1
ATOM 987 C CA . TRP A 1 129 ? 7.510 -5.745 -5.302 1.00 97.56 129 TRP A CA 1
ATOM 988 C C . TRP A 1 129 ? 8.069 -5.132 -6.594 1.00 97.56 129 TRP A C 1
ATOM 990 O O . TRP A 1 129 ? 8.089 -5.796 -7.630 1.00 97.56 129 TRP A O 1
ATOM 1000 N N . LEU A 1 130 ? 8.605 -3.907 -6.533 1.00 96.88 130 LEU A N 1
ATOM 1001 C CA . LEU A 1 130 ? 9.271 -3.273 -7.676 1.00 96.88 130 LEU A CA 1
ATOM 1002 C C . LEU A 1 130 ? 10.513 -4.053 -8.127 1.00 96.88 130 LEU A C 1
ATOM 1004 O O . LEU A 1 130 ? 10.702 -4.243 -9.325 1.00 96.88 130 LEU A O 1
ATOM 1008 N N . GLN A 1 131 ? 11.339 -4.530 -7.192 1.00 95.12 131 GLN A N 1
ATOM 1009 C CA . GLN A 1 131 ? 12.511 -5.358 -7.501 1.00 95.12 131 GLN A CA 1
ATOM 1010 C C . GLN A 1 131 ? 12.109 -6.675 -8.174 1.00 95.12 131 GLN A C 1
ATOM 1012 O O . GLN A 1 131 ? 12.701 -7.052 -9.185 1.00 95.12 131 GLN A O 1
ATOM 1017 N N . ALA A 1 132 ? 11.070 -7.345 -7.670 1.00 93.81 132 ALA A N 1
ATOM 1018 C CA . ALA A 1 132 ? 10.546 -8.565 -8.278 1.00 93.81 132 ALA A CA 1
ATOM 1019 C C . ALA A 1 132 ? 10.014 -8.311 -9.701 1.00 93.81 132 ALA A C 1
ATOM 1021 O O . ALA A 1 132 ? 10.338 -9.054 -10.628 1.00 93.81 132 ALA A O 1
ATOM 1022 N N . GLY A 1 133 ? 9.256 -7.228 -9.900 1.00 93.38 133 GLY A N 1
ATOM 1023 C CA . GLY A 1 133 ? 8.771 -6.817 -11.219 1.00 93.38 133 GLY A CA 1
ATOM 1024 C C . GLY A 1 133 ? 9.906 -6.493 -12.196 1.00 93.38 133 GLY A C 1
ATOM 1025 O O . GLY A 1 133 ? 9.871 -6.925 -13.348 1.00 93.38 133 GLY A O 1
ATOM 1026 N N . LEU A 1 134 ? 10.947 -5.796 -11.730 1.00 92.94 134 LEU A N 1
ATOM 1027 C CA . LEU A 1 134 ? 12.153 -5.502 -12.510 1.00 92.94 134 LEU A CA 1
ATOM 1028 C C . LEU A 1 134 ? 12.904 -6.770 -12.913 1.00 92.94 134 LEU A C 1
ATOM 1030 O O . LEU A 1 134 ? 13.283 -6.891 -14.074 1.00 92.94 134 LEU A O 1
ATOM 1034 N N . TYR A 1 135 ? 13.067 -7.727 -11.999 1.00 91.25 135 TYR A N 1
ATOM 1035 C CA . TYR A 1 135 ? 13.714 -9.005 -12.293 1.00 91.25 135 TYR A CA 1
ATOM 1036 C C . TYR A 1 135 ? 12.963 -9.795 -13.375 1.00 91.25 135 TYR A C 1
ATOM 1038 O O . TYR A 1 135 ? 13.581 -10.342 -14.286 1.00 91.25 135 TYR A O 1
ATOM 1046 N N . LEU A 1 136 ? 11.627 -9.819 -13.324 1.00 89.69 136 LEU A N 1
ATOM 1047 C CA . LEU A 1 136 ? 10.801 -10.461 -14.355 1.00 89.69 136 LEU A CA 1
ATOM 1048 C C . LEU A 1 136 ? 10.834 -9.707 -15.695 1.00 89.69 136 LEU A C 1
ATOM 1050 O O . LEU A 1 136 ? 10.754 -10.319 -16.762 1.00 89.69 136 LEU A O 1
ATOM 1054 N N . TRP A 1 137 ? 10.935 -8.379 -15.651 1.00 88.44 137 TRP A N 1
ATOM 1055 C CA . TRP A 1 137 ? 11.015 -7.530 -16.838 1.00 88.44 137 TRP A CA 1
ATOM 1056 C C . TRP A 1 137 ? 12.373 -7.649 -17.545 1.00 88.44 137 TRP A C 1
ATOM 1058 O O . TRP A 1 137 ? 12.413 -7.835 -18.763 1.00 88.44 137 TRP A O 1
ATOM 1068 N N . ARG A 1 138 ? 13.474 -7.602 -16.786 1.00 86.31 138 ARG A N 1
ATOM 1069 C CA . ARG A 1 138 ? 14.855 -7.775 -17.250 1.00 86.31 138 ARG A CA 1
ATOM 1070 C C . ARG A 1 138 ? 15.642 -8.607 -16.228 1.00 86.31 138 ARG A C 1
ATOM 1072 O O . ARG A 1 138 ? 16.202 -8.035 -15.292 1.00 86.31 138 ARG A O 1
ATOM 1079 N N . PRO A 1 139 ? 15.748 -9.933 -16.426 1.00 84.06 139 PRO A N 1
ATOM 1080 C CA . PRO A 1 139 ? 16.558 -10.781 -15.561 1.00 84.06 139 PRO A CA 1
ATOM 1081 C C . PRO A 1 139 ? 18.018 -10.320 -15.558 1.00 84.06 139 PRO A C 1
ATOM 1083 O O . PRO A 1 139 ? 18.606 -10.078 -16.613 1.00 84.06 139 PRO A O 1
ATOM 1086 N N . GLY A 1 140 ? 18.604 -10.185 -14.372 1.00 80.12 140 GLY A N 1
ATOM 1087 C CA . GLY A 1 140 ? 19.936 -9.616 -14.198 1.00 80.12 140 GLY A CA 1
ATOM 1088 C C . GLY A 1 140 ? 20.291 -9.419 -12.723 1.00 80.12 140 GLY A C 1
ATOM 1089 O O . GLY A 1 140 ? 19.553 -9.898 -11.857 1.00 80.12 140 GLY A O 1
ATOM 1090 N N . PRO A 1 141 ? 21.421 -8.750 -12.422 1.00 78.44 141 PRO A N 1
ATOM 1091 C CA . PRO A 1 141 ? 21.762 -8.376 -11.051 1.00 78.44 141 PRO A CA 1
ATOM 1092 C C . PRO A 1 141 ? 20.664 -7.499 -10.431 1.00 78.44 141 PRO A C 1
ATOM 1094 O O . PRO A 1 141 ? 19.936 -6.817 -11.151 1.00 78.44 141 PRO A O 1
ATOM 1097 N N . ASP A 1 142 ? 20.551 -7.522 -9.099 1.00 77.56 142 ASP A N 1
ATOM 1098 C CA . ASP A 1 142 ? 19.552 -6.734 -8.368 1.00 77.56 142 ASP A CA 1
ATOM 1099 C C . ASP A 1 142 ? 19.697 -5.238 -8.683 1.00 77.56 142 ASP A C 1
ATOM 1101 O O . ASP A 1 142 ? 20.682 -4.591 -8.322 1.00 77.56 142 ASP A O 1
ATOM 1105 N N . ASP A 1 143 ? 18.685 -4.686 -9.350 1.00 85.69 143 ASP A N 1
ATOM 1106 C CA . ASP A 1 143 ? 18.620 -3.290 -9.776 1.00 85.69 143 ASP A CA 1
ATOM 1107 C C . ASP A 1 143 ? 17.973 -2.422 -8.677 1.00 85.69 143 ASP A C 1
ATOM 1109 O O . ASP A 1 143 ? 17.069 -1.615 -8.906 1.00 85.69 143 ASP A O 1
ATOM 1113 N N . ALA A 1 144 ? 18.442 -2.580 -7.434 1.00 90.00 144 ALA A N 1
ATOM 1114 C CA . ALA A 1 144 ? 17.900 -1.897 -6.257 1.00 90.00 144 ALA A CA 1
ATOM 1115 C C . ALA A 1 144 ? 17.914 -0.361 -6.387 1.00 90.00 144 ALA A C 1
ATOM 1117 O O . ALA A 1 144 ? 17.063 0.329 -5.822 1.00 90.00 144 ALA A O 1
ATOM 1118 N N . ALA A 1 145 ? 18.881 0.192 -7.128 1.00 91.94 145 ALA A N 1
ATOM 1119 C CA . ALA A 1 145 ? 18.932 1.618 -7.438 1.00 91.94 145 ALA A CA 1
ATOM 1120 C C . ALA A 1 145 ? 17.759 2.040 -8.335 1.00 91.94 145 ALA A C 1
ATOM 1122 O O . ALA A 1 145 ? 17.052 2.986 -7.995 1.00 91.94 145 ALA A O 1
ATOM 1123 N N . LEU A 1 146 ? 17.502 1.297 -9.414 1.00 93.56 146 LEU A N 1
ATOM 1124 C CA . LEU A 1 146 ? 16.373 1.547 -10.305 1.00 93.56 146 LEU A CA 1
ATOM 1125 C C . LEU A 1 146 ? 15.037 1.335 -9.584 1.00 93.56 146 LEU A C 1
ATOM 1127 O O . LEU A 1 146 ? 14.146 2.165 -9.724 1.00 93.56 146 LEU A O 1
ATOM 1131 N N . ALA A 1 147 ? 14.903 0.301 -8.746 1.00 95.19 147 ALA A N 1
ATOM 1132 C CA . ALA A 1 147 ? 13.703 0.093 -7.931 1.00 95.19 147 ALA A CA 1
ATOM 1133 C C . ALA A 1 147 ? 13.401 1.302 -7.028 1.00 95.19 147 ALA A C 1
ATOM 1135 O O . ALA A 1 147 ? 12.259 1.759 -6.963 1.00 95.19 147 ALA A O 1
ATOM 1136 N N . ARG A 1 148 ? 14.430 1.875 -6.384 1.00 95.56 148 ARG A N 1
ATOM 1137 C CA . ARG A 1 148 ? 14.296 3.118 -5.608 1.00 95.56 148 ARG A CA 1
ATOM 1138 C C . ARG A 1 148 ? 13.906 4.304 -6.485 1.00 95.56 148 ARG A C 1
ATOM 1140 O O . ARG A 1 148 ? 13.008 5.044 -6.103 1.00 95.56 148 ARG A O 1
ATOM 1147 N N . THR A 1 149 ? 14.505 4.462 -7.666 1.00 96.50 149 THR A N 1
ATOM 1148 C CA . THR A 1 149 ? 14.117 5.511 -8.623 1.00 96.50 149 THR A CA 1
ATOM 1149 C C . THR A 1 149 ? 12.650 5.387 -9.032 1.00 96.50 149 THR A C 1
ATOM 1151 O O . THR A 1 149 ? 11.917 6.373 -8.975 1.00 96.50 149 THR A O 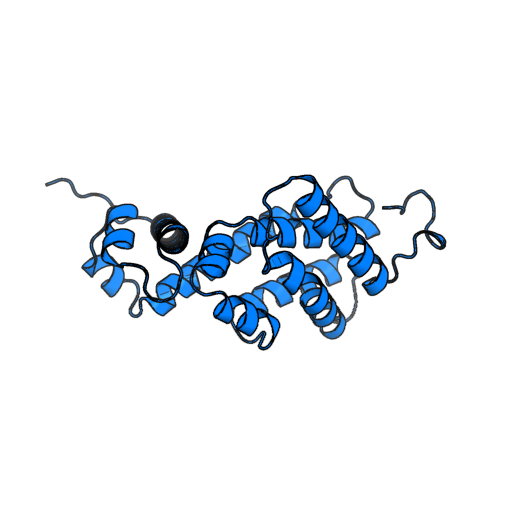1
ATOM 1154 N N . LEU A 1 150 ? 12.194 4.182 -9.389 1.00 96.88 150 LEU A N 1
ATOM 1155 C CA . LEU A 1 150 ? 10.798 3.931 -9.748 1.00 96.88 150 LEU A CA 1
ATOM 1156 C C . LEU A 1 150 ? 9.862 4.222 -8.574 1.00 96.88 150 LEU A C 1
ATOM 1158 O O . LEU A 1 150 ? 8.826 4.853 -8.778 1.00 96.88 150 LEU A O 1
ATOM 1162 N N . PHE A 1 151 ? 10.232 3.825 -7.353 1.00 97.44 151 PHE A N 1
ATOM 1163 C CA . PHE A 1 151 ? 9.476 4.170 -6.151 1.00 97.44 151 PHE A CA 1
ATOM 1164 C C . PHE A 1 151 ? 9.365 5.690 -5.984 1.00 97.44 151 PHE A C 1
ATOM 1166 O O . PHE A 1 151 ? 8.257 6.202 -5.864 1.00 97.44 151 PHE A O 1
ATOM 1173 N N . THR A 1 152 ? 10.480 6.424 -6.046 1.00 96.88 152 THR A N 1
ATOM 1174 C CA . THR A 1 152 ? 10.504 7.888 -5.902 1.00 96.88 152 THR A CA 1
ATOM 1175 C C . THR A 1 152 ? 9.648 8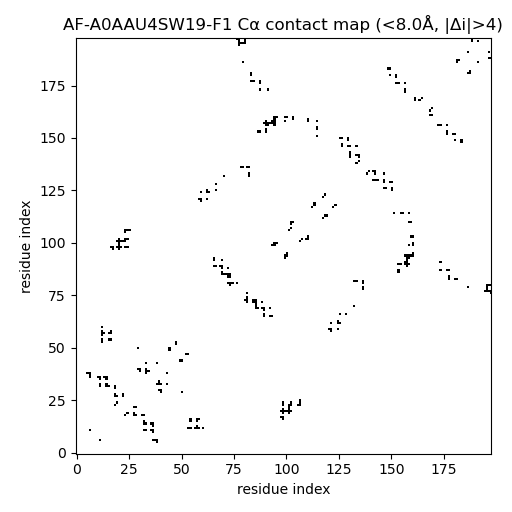.591 -6.955 1.00 96.88 152 THR A C 1
ATOM 1177 O O . THR A 1 152 ? 8.944 9.543 -6.630 1.00 96.88 152 THR A O 1
ATOM 1180 N N . VAL A 1 153 ? 9.666 8.114 -8.202 1.00 97.25 153 VAL A N 1
ATOM 1181 C CA . VAL A 1 153 ? 8.839 8.668 -9.286 1.00 97.25 153 VAL A CA 1
ATOM 1182 C C . VAL A 1 153 ? 7.362 8.327 -9.099 1.00 97.25 153 VAL A C 1
ATOM 1184 O O . VAL A 1 153 ? 6.511 9.162 -9.377 1.00 97.25 153 VAL A O 1
ATOM 1187 N N . THR A 1 154 ? 7.046 7.127 -8.613 1.00 97.94 154 THR A N 1
ATOM 1188 C CA . THR A 1 154 ? 5.668 6.618 -8.515 1.00 97.94 154 THR A CA 1
ATOM 1189 C C . THR A 1 154 ? 4.944 7.103 -7.263 1.00 97.94 154 THR A C 1
ATOM 1191 O O . THR A 1 154 ? 3.753 7.407 -7.322 1.00 97.94 154 THR A O 1
ATOM 1194 N N . ALA A 1 155 ? 5.638 7.186 -6.126 1.00 96.75 155 ALA A N 1
ATOM 1195 C CA . ALA A 1 155 ? 5.027 7.433 -4.823 1.00 96.75 155 ALA A CA 1
ATOM 1196 C C . ALA A 1 155 ? 4.164 8.711 -4.774 1.00 96.75 155 ALA A C 1
ATOM 1198 O O . ALA A 1 155 ? 3.051 8.627 -4.252 1.00 96.75 155 ALA A O 1
ATOM 1199 N N . PRO A 1 156 ? 4.558 9.855 -5.376 1.00 96.06 156 PRO A N 1
ATOM 1200 C CA . PRO A 1 156 ? 3.694 11.035 -5.432 1.00 96.06 156 PRO A CA 1
ATOM 1201 C C . PRO A 1 156 ? 2.362 10.773 -6.149 1.00 96.06 156 PRO A C 1
ATOM 1203 O O . PRO A 1 156 ? 1.317 11.217 -5.683 1.00 96.06 156 PRO A O 1
ATOM 1206 N N . PHE A 1 157 ? 2.370 9.997 -7.237 1.00 96.50 157 PHE A N 1
ATOM 1207 C CA . PHE A 1 157 ? 1.157 9.641 -7.983 1.00 96.50 157 PHE A CA 1
ATOM 1208 C C . PHE A 1 157 ? 0.290 8.605 -7.265 1.00 96.50 157 PHE A C 1
ATOM 1210 O O . PHE A 1 157 ? -0.889 8.485 -7.595 1.00 96.50 157 PHE A O 1
ATOM 1217 N N . ALA A 1 158 ? 0.863 7.847 -6.328 1.00 96.75 158 ALA A N 1
ATOM 1218 C CA . ALA A 1 158 ? 0.166 6.833 -5.545 1.00 96.75 158 ALA A CA 1
ATOM 1219 C C . ALA A 1 158 ? -0.411 7.383 -4.232 1.00 96.75 158 ALA A C 1
ATOM 1221 O O . ALA A 1 158 ? -1.437 6.902 -3.760 1.00 96.75 158 ALA A O 1
ATOM 1222 N N . LEU A 1 159 ? 0.253 8.368 -3.624 1.00 95.50 159 LEU A N 1
ATOM 1223 C CA . LEU A 1 159 ? -0.075 8.847 -2.280 1.00 95.50 159 LEU A CA 1
ATOM 1224 C C . LEU A 1 159 ? -0.770 10.206 -2.268 1.00 95.50 159 LEU A C 1
ATOM 1226 O O . LEU A 1 159 ? -1.409 10.527 -1.274 1.00 95.50 159 LEU A O 1
ATOM 1230 N N . VAL A 1 160 ? -0.682 10.997 -3.340 1.00 90.50 160 VAL A N 1
ATOM 1231 C CA . VAL A 1 160 ? -1.319 12.317 -3.407 1.00 90.50 160 VAL A CA 1
ATOM 1232 C C . VAL A 1 160 ? -2.575 12.233 -4.279 1.00 90.50 160 VAL A C 1
ATOM 1234 O O . VAL A 1 160 ? -2.469 12.199 -5.508 1.00 90.50 160 VAL A O 1
ATOM 1237 N N . PRO A 1 161 ? -3.779 12.171 -3.681 1.00 85.00 161 PRO A N 1
ATOM 1238 C CA . PRO A 1 161 ? -5.010 12.209 -4.456 1.00 85.00 161 PRO A CA 1
ATOM 1239 C C . PRO A 1 161 ? -5.215 13.587 -5.107 1.00 85.00 161 PRO A C 1
ATOM 1241 O O . PRO A 1 161 ? -4.786 14.599 -4.545 1.00 85.00 161 PRO A O 1
ATOM 1244 N N . PRO A 1 162 ? -5.848 13.650 -6.296 1.00 80.62 162 PRO A N 1
ATOM 1245 C CA . PRO A 1 162 ? -6.103 14.918 -6.964 1.00 80.62 162 PRO A CA 1
ATOM 1246 C C . PRO A 1 162 ? -7.066 15.785 -6.135 1.00 80.62 162 PRO A C 1
ATOM 1248 O O . PRO A 1 162 ? -7.924 15.256 -5.428 1.00 80.62 162 PRO A O 1
ATOM 1251 N N . PRO A 1 163 ? -6.962 17.122 -6.235 1.00 73.94 163 PRO A N 1
ATOM 1252 C CA . PRO A 1 163 ? -7.845 18.041 -5.516 1.00 73.94 163 PRO A CA 1
ATOM 1253 C C . PRO A 1 163 ? -9.296 17.983 -6.013 1.00 73.94 163 PRO A C 1
ATOM 1255 O O . PRO A 1 163 ? -10.208 18.377 -5.291 1.00 73.94 163 PRO A O 1
ATOM 1258 N N . SER A 1 164 ? -9.505 17.513 -7.246 1.00 76.12 164 SER A N 1
ATOM 1259 C CA . SER A 1 164 ? -10.812 17.349 -7.873 1.00 76.12 164 SER A CA 1
ATOM 1260 C C . SER A 1 164 ? -11.026 15.882 -8.241 1.00 76.12 164 SER A C 1
ATOM 1262 O O . SER A 1 164 ? -10.087 15.190 -8.637 1.00 76.12 164 SER A O 1
ATOM 1264 N N . ASP A 1 165 ? -12.266 15.407 -8.118 1.00 74.44 165 ASP A N 1
ATOM 1265 C CA . ASP A 1 165 ? -12.600 14.002 -8.362 1.00 74.44 165 ASP A CA 1
ATOM 1266 C C . ASP A 1 165 ? -12.997 13.701 -9.816 1.00 74.44 165 ASP A C 1
ATOM 1268 O O . ASP A 1 165 ? -13.667 12.710 -10.111 1.00 74.44 165 ASP A O 1
ATOM 1272 N N . ASN A 1 166 ? -12.620 14.578 -10.748 1.00 84.06 166 ASN A N 1
ATOM 1273 C CA . ASN A 1 166 ? -12.999 14.418 -12.142 1.00 84.06 166 ASN A CA 1
ATOM 1274 C C . ASN A 1 166 ? -12.167 13.303 -12.822 1.00 84.06 166 ASN A C 1
ATOM 1276 O O . ASN A 1 166 ? -11.000 13.056 -12.500 1.00 84.06 166 ASN A O 1
ATOM 1280 N N . LEU A 1 167 ? -12.782 12.594 -13.776 1.00 80.00 167 LEU A N 1
ATOM 1281 C CA . LEU A 1 167 ? -12.138 11.464 -14.457 1.00 80.00 167 LEU A CA 1
ATOM 1282 C C . LEU A 1 167 ? -10.925 11.892 -15.299 1.00 80.00 167 LEU A C 1
ATOM 1284 O O . LEU A 1 167 ? -9.961 11.133 -15.398 1.00 80.00 167 LEU A O 1
ATOM 1288 N N . SER A 1 168 ? -10.949 13.097 -15.875 1.00 84.31 168 SER A N 1
ATOM 1289 C CA . SER A 1 168 ? -9.862 13.624 -16.707 1.00 84.31 168 SER A CA 1
ATOM 1290 C C . SER A 1 168 ? -8.568 13.854 -15.923 1.00 84.31 168 SER A C 1
ATOM 1292 O O . SER A 1 168 ? -7.493 13.532 -16.420 1.00 84.31 168 SER A O 1
ATOM 1294 N N . ASP A 1 169 ? -8.654 14.336 -14.684 1.00 84.62 169 ASP A N 1
ATOM 1295 C CA . ASP A 1 169 ? -7.508 14.584 -13.808 1.00 84.62 169 ASP A CA 1
ATOM 1296 C C . ASP A 1 169 ? -6.864 13.254 -13.416 1.00 84.62 169 ASP A C 1
ATOM 1298 O O . ASP A 1 169 ? -5.642 13.106 -13.458 1.00 84.62 169 ASP A O 1
ATOM 1302 N N . ARG A 1 170 ? -7.689 12.247 -13.097 1.00 84.31 170 ARG A N 1
ATOM 1303 C CA . ARG A 1 170 ? -7.211 10.892 -12.786 1.00 84.31 170 ARG A CA 1
ATOM 1304 C C . ARG A 1 170 ? -6.494 10.260 -13.983 1.00 84.31 170 ARG A C 1
ATOM 1306 O O . ARG A 1 170 ? -5.412 9.703 -13.810 1.00 84.31 170 ARG A O 1
ATOM 1313 N N . GLN A 1 171 ? -7.054 10.387 -15.188 1.00 88.50 171 GLN A N 1
ATOM 1314 C CA . GLN A 1 171 ? -6.416 9.910 -16.420 1.00 88.50 171 GLN A CA 1
ATOM 1315 C C . GLN A 1 171 ? -5.106 10.650 -16.710 1.00 88.50 171 GLN A C 1
ATOM 1317 O O . GLN A 1 171 ? -4.112 10.016 -17.058 1.00 88.50 171 GLN A O 1
ATOM 1322 N N . LEU A 1 172 ? -5.071 11.969 -16.505 1.00 90.62 172 LEU A N 1
ATOM 1323 C CA . LEU A 1 172 ? -3.868 12.775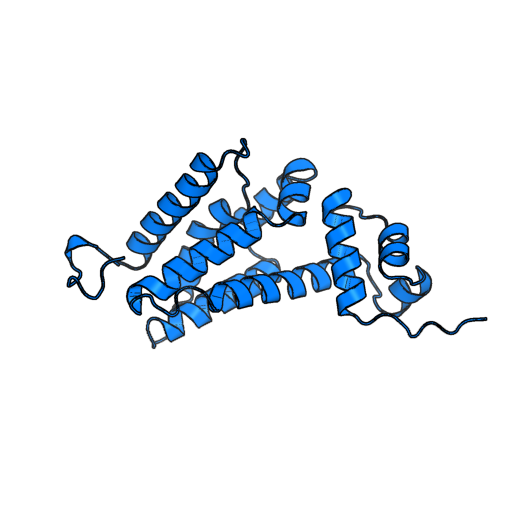 -16.691 1.00 90.62 172 LEU A CA 1
ATOM 1324 C C . LEU A 1 172 ? -2.728 12.330 -15.764 1.00 90.62 172 LEU A C 1
ATOM 1326 O O . LEU A 1 172 ? -1.577 12.273 -16.200 1.00 90.62 172 LEU A O 1
ATOM 1330 N N . LEU A 1 173 ? -3.022 12.002 -14.501 1.00 92.88 173 LEU A N 1
ATOM 1331 C CA . LEU A 1 173 ? -2.020 11.476 -13.566 1.00 92.88 173 LEU A CA 1
ATOM 1332 C C . LEU A 1 173 ? -1.422 10.157 -14.060 1.00 92.88 173 LEU A C 1
ATOM 1334 O O . LEU A 1 173 ? -0.204 9.988 -14.012 1.00 92.88 173 LEU A O 1
ATOM 1338 N N . ASP A 1 174 ? -2.258 9.256 -14.572 1.00 93.94 174 ASP A N 1
ATOM 1339 C CA . ASP A 1 174 ? -1.803 7.972 -15.099 1.00 93.94 174 ASP A CA 1
ATOM 1340 C C . ASP A 1 174 ? -0.944 8.160 -16.350 1.00 93.94 174 ASP A C 1
ATOM 1342 O O . ASP A 1 174 ? 0.143 7.598 -16.423 1.00 93.94 174 ASP A O 1
ATOM 1346 N N . THR A 1 175 ? -1.360 9.022 -17.285 1.00 93.62 175 THR A N 1
ATOM 1347 C CA . THR A 1 175 ? -0.564 9.362 -18.474 1.00 93.62 175 THR A CA 1
ATOM 1348 C C . THR A 1 175 ? 0.793 9.955 -18.096 1.00 93.62 175 THR A C 1
ATOM 1350 O O . THR A 1 175 ? 1.818 9.554 -18.645 1.00 93.62 175 THR A O 1
ATOM 1353 N N . ARG A 1 176 ? 0.834 10.891 -17.138 1.00 95.19 176 ARG A N 1
ATOM 1354 C CA . ARG A 1 176 ? 2.091 11.504 -16.680 1.00 95.19 176 ARG A CA 1
ATOM 1355 C C . ARG A 1 176 ? 3.019 10.482 -16.029 1.00 95.19 176 ARG A C 1
ATOM 1357 O O . ARG A 1 176 ? 4.220 10.512 -16.298 1.00 95.19 176 ARG A O 1
ATOM 1364 N N . LEU A 1 177 ? 2.474 9.581 -15.212 1.00 96.31 177 LEU A N 1
ATOM 1365 C CA . LEU A 1 177 ? 3.247 8.504 -14.603 1.00 96.31 177 LEU A CA 1
ATOM 1366 C C . LEU A 1 177 ? 3.768 7.526 -15.665 1.00 96.31 177 LEU A C 1
ATOM 1368 O O . LEU A 1 177 ? 4.950 7.198 -15.638 1.00 96.31 177 LEU A O 1
ATOM 1372 N N . THR A 1 178 ? 2.943 7.115 -16.633 1.00 94.75 178 THR A N 1
ATOM 1373 C CA . THR A 1 178 ? 3.376 6.265 -17.755 1.00 94.75 178 THR A CA 1
ATOM 1374 C C . THR A 1 178 ? 4.568 6.876 -18.488 1.00 94.75 178 THR A C 1
ATOM 1376 O O . THR A 1 178 ? 5.583 6.203 -18.660 1.00 94.75 178 THR A O 1
ATOM 1379 N N . THR A 1 179 ? 4.491 8.160 -18.853 1.00 92.88 179 THR A N 1
ATOM 1380 C CA . THR A 1 179 ? 5.593 8.863 -19.525 1.00 92.88 179 THR A CA 1
ATOM 1381 C C . THR A 1 179 ? 6.865 8.865 -18.677 1.00 92.88 179 THR A C 1
ATOM 1383 O O . THR A 1 179 ? 7.935 8.533 -19.183 1.00 92.88 179 THR A O 1
ATOM 1386 N N . ALA A 1 180 ? 6.762 9.180 -17.382 1.00 95.19 180 ALA A N 1
ATOM 1387 C CA . ALA A 1 180 ? 7.917 9.194 -16.486 1.00 95.19 180 ALA A CA 1
ATOM 1388 C C . ALA A 1 180 ? 8.568 7.805 -16.357 1.00 95.19 180 ALA A C 1
ATOM 1390 O O . ALA A 1 180 ? 9.791 7.684 -16.424 1.00 95.19 180 ALA A O 1
ATOM 1391 N N . LEU A 1 181 ? 7.760 6.746 -16.239 1.00 94.94 181 LEU A N 1
ATOM 1392 C CA . LEU A 1 181 ? 8.246 5.367 -16.169 1.00 94.94 181 LEU A CA 1
ATOM 1393 C C . LEU A 1 181 ? 8.925 4.935 -17.469 1.00 94.94 181 LEU A C 1
ATOM 1395 O O . LEU A 1 181 ? 9.969 4.289 -17.415 1.00 94.94 181 LEU A O 1
ATOM 1399 N N . HIS A 1 182 ? 8.382 5.317 -18.628 1.00 91.00 182 HIS A N 1
ATOM 1400 C CA . HIS A 1 182 ? 9.029 5.053 -19.913 1.00 91.00 182 HIS A CA 1
ATOM 1401 C C . HIS A 1 182 ? 10.407 5.712 -19.992 1.00 91.00 182 HIS A C 1
ATOM 1403 O O . HIS A 1 182 ? 11.367 5.060 -20.397 1.00 91.00 182 HIS A O 1
ATOM 1409 N N . THR A 1 183 ? 10.541 6.958 -19.529 1.00 90.94 183 THR A N 1
ATOM 1410 C CA . THR A 1 183 ? 11.844 7.629 -19.446 1.00 90.94 183 THR A CA 1
ATOM 1411 C C . THR A 1 183 ? 12.801 6.895 -18.502 1.00 90.94 183 THR A C 1
ATOM 1413 O O . THR A 1 183 ? 13.928 6.596 -18.896 1.00 90.94 183 THR A O 1
ATOM 1416 N N . CYS A 1 184 ? 12.362 6.540 -17.288 1.00 91.06 184 CYS A N 1
ATOM 1417 C CA . CYS A 1 184 ? 13.196 5.824 -16.314 1.00 91.06 184 CYS A CA 1
ATOM 1418 C C . CYS A 1 184 ? 13.670 4.454 -16.813 1.00 91.06 184 CYS A C 1
ATOM 1420 O O . CYS A 1 184 ? 14.781 4.038 -16.500 1.00 91.06 184 CYS A O 1
ATOM 1422 N N . LEU A 1 185 ? 12.837 3.759 -17.587 1.00 89.50 185 LEU A N 1
ATOM 1423 C CA . LEU A 1 185 ? 13.131 2.434 -18.131 1.00 89.50 185 LEU A CA 1
ATOM 1424 C C . LEU A 1 185 ? 13.789 2.488 -19.520 1.00 89.50 185 LEU A C 1
ATOM 1426 O O . LEU A 1 185 ? 14.002 1.442 -20.132 1.00 89.50 185 LEU A O 1
ATOM 1430 N N . SER A 1 186 ? 14.101 3.691 -20.024 1.00 85.19 186 SER A N 1
ATOM 1431 C CA . SER A 1 186 ? 14.635 3.919 -21.377 1.00 85.19 186 SER A CA 1
ATOM 1432 C C . SER A 1 186 ? 13.790 3.258 -22.477 1.00 85.19 186 SER A C 1
ATOM 1434 O O . SER A 1 186 ? 14.301 2.778 -23.489 1.00 85.19 186 SER A O 1
ATOM 1436 N N . LEU A 1 187 ? 12.472 3.238 -22.275 1.00 70.38 187 LEU A N 1
ATOM 1437 C CA . LEU A 1 187 ? 11.477 2.770 -23.233 1.00 70.38 187 LEU A CA 1
ATOM 1438 C C . LEU A 1 187 ? 11.162 3.912 -24.208 1.00 70.38 187 LEU A C 1
ATOM 1440 O O . LEU A 1 187 ? 10.068 4.471 -24.187 1.00 70.38 187 LEU A O 1
ATOM 1444 N N . ASP A 1 188 ? 12.146 4.317 -25.012 1.00 59.38 188 ASP A N 1
ATOM 1445 C CA . ASP A 1 188 ? 11.954 5.386 -25.994 1.00 59.38 188 ASP A CA 1
ATOM 1446 C C . ASP A 1 188 ? 11.023 4.904 -27.129 1.00 59.38 188 ASP A C 1
ATOM 1448 O O . ASP A 1 188 ? 11.382 3.966 -27.855 1.00 59.38 188 ASP A O 1
ATOM 1452 N N . PRO A 1 189 ? 9.843 5.524 -27.335 1.00 55.03 189 PRO A N 1
ATOM 1453 C CA . PRO A 1 189 ? 8.925 5.145 -28.409 1.00 55.03 189 PRO A CA 1
ATOM 1454 C C . PRO A 1 189 ? 9.532 5.304 -29.815 1.00 55.03 189 PRO A C 1
ATOM 1456 O O . PRO A 1 189 ? 9.087 4.624 -30.746 1.00 55.03 189 PRO A O 1
ATOM 1459 N N . ALA A 1 190 ? 10.558 6.150 -29.986 1.00 53.19 190 ALA A N 1
ATOM 1460 C CA . ALA A 1 190 ? 11.268 6.320 -31.254 1.00 53.19 190 ALA A CA 1
ATOM 1461 C C . ALA A 1 190 ? 12.217 5.149 -31.575 1.00 53.19 190 ALA A C 1
ATOM 1463 O O . ALA A 1 190 ? 12.432 4.839 -32.747 1.00 53.19 190 ALA A O 1
ATOM 1464 N N . ALA A 1 191 ? 12.737 4.462 -30.553 1.00 50.16 191 ALA A N 1
ATOM 1465 C CA . ALA A 1 191 ? 13.688 3.357 -30.693 1.00 50.16 191 ALA A CA 1
ATOM 1466 C C . ALA A 1 191 ? 13.020 1.966 -30.700 1.00 50.16 191 ALA A C 1
ATOM 1468 O O . ALA A 1 191 ? 13.693 0.949 -30.885 1.00 50.16 191 ALA A O 1
ATOM 1469 N N . MET A 1 192 ? 11.698 1.892 -30.496 1.00 54.25 192 MET A N 1
ATOM 1470 C CA . MET A 1 192 ? 10.976 0.623 -30.405 1.00 54.25 192 MET A CA 1
ATOM 1471 C C . MET A 1 192 ? 10.392 0.147 -31.744 1.00 54.25 192 MET A C 1
ATOM 1473 O O . MET A 1 192 ? 9.672 0.903 -32.405 1.00 54.25 192 MET A O 1
ATOM 1477 N N . PRO A 1 193 ? 10.590 -1.136 -32.118 1.00 52.16 193 PRO A N 1
ATOM 1478 C CA . PRO A 1 193 ? 9.835 -1.741 -33.212 1.00 52.16 193 PRO A CA 1
ATOM 1479 C C . PRO A 1 193 ? 8.333 -1.734 -32.883 1.00 52.16 193 PRO A C 1
ATOM 1481 O O . PRO A 1 193 ? 7.957 -1.862 -31.718 1.00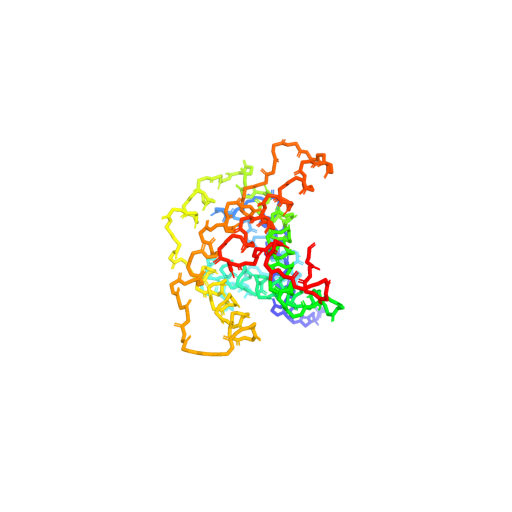 52.16 193 PRO A O 1
ATOM 1484 N N . ASN A 1 194 ? 7.462 -1.625 -33.896 1.00 55.69 194 ASN A N 1
ATOM 1485 C CA . ASN A 1 194 ? 6.000 -1.507 -33.723 1.00 55.69 194 ASN A CA 1
ATOM 1486 C C . ASN A 1 194 ? 5.379 -2.579 -32.804 1.00 55.69 194 ASN A C 1
ATOM 1488 O O . ASN A 1 194 ? 4.384 -2.312 -32.144 1.00 55.69 194 ASN A O 1
ATOM 1492 N N . SER A 1 195 ? 5.986 -3.764 -32.703 1.00 51.12 195 SER A N 1
ATOM 1493 C CA . SER A 1 195 ? 5.558 -4.858 -31.820 1.00 51.12 195 SER A CA 1
ATOM 1494 C C . SER A 1 195 ? 5.847 -4.639 -30.324 1.00 51.12 195 SER A C 1
ATOM 1496 O O . SER A 1 195 ? 5.529 -5.504 -29.510 1.00 51.12 195 SER A O 1
ATOM 1498 N N . ARG A 1 196 ? 6.514 -3.540 -29.953 1.00 51.09 196 ARG A N 1
ATOM 1499 C CA . ARG A 1 196 ? 6.913 -3.200 -28.576 1.00 51.09 196 ARG A CA 1
ATOM 1500 C C . ARG A 1 196 ? 6.410 -1.832 -28.117 1.00 51.09 196 ARG A C 1
ATOM 1502 O O . ARG A 1 196 ? 6.675 -1.476 -26.977 1.00 51.09 196 ARG A O 1
ATOM 1509 N N . ARG A 1 197 ? 5.700 -1.092 -28.977 1.00 60.00 197 ARG A N 1
ATOM 1510 C CA . ARG A 1 197 ? 5.128 0.206 -28.615 1.00 60.00 197 ARG A CA 1
ATOM 1511 C C . ARG A 1 197 ? 4.007 0.020 -27.594 1.00 60.00 197 ARG A C 1
ATOM 1513 O O . ARG A 1 197 ? 3.085 -0.765 -27.815 1.00 60.00 197 ARG A O 1
ATOM 1520 N N . CYS A 1 198 ? 4.144 0.752 -26.500 1.00 62.34 198 CYS A N 1
ATOM 1521 C CA . CYS A 1 198 ? 3.085 1.137 -25.587 1.00 62.34 198 CYS A CA 1
ATOM 1522 C C . CYS A 1 198 ? 2.709 2.586 -25.959 1.00 62.34 198 CYS A C 1
ATOM 1524 O O . CYS A 1 198 ? 1.520 2.914 -25.836 1.00 62.34 198 CYS A O 1
#

Secondary structure (DSSP, 8-state):
---PPPPPHHHHHHHHHHHHHHH-SSS--HHHHHHHTTS-HHHHHHH-S-HHHHHHHHHHHHHHHHHHHHHTTTTTS-HHHHHHHHHHHHHHHHHH-HHHHHHHHH-HHHHHHHHH---SHHHHHHHHHHHHHHHHHS-SS--HHHHHHHHHHHHHHHH---SS--HHHHHHHHHHHHHHHHHHTT--TTTS-GGG--

Nearest PDB structures (foldseek):
  2np5-assembly1_A  TM=6.691E-01  e=5.111E-04  Rhodococcus jostii RHA1
  4xk4-assembly2_D  TM=5.619E-01  e=5.485E-03  Escherichia coli K-12
  3he0-assembly1_A  TM=5.681E-01  e=1.797E-02  Vibrio parahaemolyticus
  3qkx-assembly1_A  TM=5.755E-01  e=3.107E-02  Haemophilus influenzae
  7pt0-assembly1_B  TM=5.206E-01  e=1.640E-02  Streptomyces coelicolor

Solvent-accessible surface area (backbone atoms only — not comparable to full-atom values): 11025 Å² total; per-residue (Å²): 134,85,84,71,76,81,66,54,68,68,50,44,30,51,19,42,50,56,38,22,32,73,65,13,77,91,76,49,60,59,67,55,28,17,55,65,29,75,52,48,58,66,57,49,52,73,79,33,92,41,73,66,57,48,51,50,51,29,52,45,56,47,50,52,53,48,48,52,59,14,64,67,40,44,81,88,47,43,72,84,40,20,56,51,48,16,52,47,44,33,21,48,54,43,26,69,30,56,45,44,49,22,25,54,73,72,42,44,64,59,50,50,43,52,72,77,54,70,74,51,72,61,43,53,50,54,42,49,50,41,42,54,48,46,40,73,69,55,74,68,79,87,55,61,68,57,26,49,51,52,46,66,68,41,45,59,62,16,60,53,63,71,97,58,94,49,69,66,60,57,51,49,53,46,54,53,48,46,53,52,44,28,61,76,70,67,56,49,75,89,80,43,59,84,86,53,66,120

pLDDT: mean 89.82, std 11.99, range [38.56, 98.69]

Foldseek 3Di:
DDPDPQFDLLQLLVLLLVQCLPPNDDCRDLCSSQVSSVHDSVVVCVVDVDPVVSNLVSVLVVLVVLLVVLLPPDPVADLLLNLLSSLLSSLLCLLPRSNLVSCCVPPVVVLVCCLPPVDDPSSVVQLVSLQVSVCSSPPDPRPSVLSVVLCNLRSCSRRPHDPDPDPVVNVVSSVVSSVVVCVSSVVDQVPDDPSNHD

Radius of gyration: 19.1 Å; Cα contacts (8 Å, |Δi|>4): 214; chains: 1; bounding box: 47×37×59 Å

Sequence (198 aa):
MSLHAPPGVGTVYRAVLATLAEHGPRRPPIAEIARRAATSRQYLYRNWPDSRLLIQKACESELDRLLDVAGCTGGTLPQPCRLPAQIVHAARLLREHPVTQATARTSPDLLLTALTEPTTTLHTRALHWLQAGLYLWRPGPDDAALARTLFTVTAPFALVPPPSDNLSDRQLLDTRLTTALHTCLSLDPAAMPNSRRC

Mean predicted aligned error: 5.63 Å